Protein AF-A0A923L5S4-F1 (afdb_monomer_lite)

Structure (mmCIF, N/CA/C/O backbone):
data_AF-A0A923L5S4-F1
#
_entry.id   AF-A0A923L5S4-F1
#
loop_
_atom_site.group_PDB
_atom_site.id
_atom_site.type_symbol
_atom_site.label_atom_id
_atom_site.label_alt_id
_atom_site.label_comp_id
_atom_site.label_asym_id
_atom_site.label_entity_id
_atom_site.label_seq_id
_atom_site.pdbx_PDB_ins_code
_atom_site.Cartn_x
_atom_site.Cartn_y
_atom_site.Cartn_z
_atom_site.occupancy
_atom_site.B_iso_or_equiv
_atom_site.auth_seq_id
_atom_site.auth_comp_id
_atom_site.auth_asym_id
_atom_site.auth_atom_id
_atom_site.pdbx_PDB_model_num
ATOM 1 N N . MET A 1 1 ? 33.727 40.809 -51.095 1.00 38.78 1 MET A N 1
ATOM 2 C CA . MET A 1 1 ? 33.444 39.396 -51.447 1.00 38.78 1 MET A CA 1
ATOM 3 C C . MET A 1 1 ? 34.346 38.538 -50.576 1.00 38.78 1 MET A C 1
ATOM 5 O O . MET A 1 1 ? 35.527 38.808 -50.585 1.00 38.78 1 MET A O 1
ATOM 9 N N . LYS A 1 2 ? 33.934 37.566 -49.773 1.00 46.09 2 LYS A N 1
ATOM 10 C CA . LYS A 1 2 ? 32.649 36.953 -49.440 1.00 46.09 2 LYS A CA 1
ATOM 11 C C . LYS A 1 2 ? 32.844 36.369 -48.030 1.00 46.09 2 LYS A C 1
ATOM 13 O O . LYS A 1 2 ? 33.933 35.933 -47.684 1.00 46.09 2 LYS A O 1
ATOM 18 N N . LYS A 1 3 ? 31.761 36.402 -47.263 1.00 52.75 3 LYS A N 1
ATOM 19 C CA . LYS A 1 3 ? 31.511 35.692 -46.006 1.00 52.75 3 LYS A CA 1
ATOM 20 C C . LYS A 1 3 ? 32.076 34.264 -46.039 1.00 52.75 3 LYS A C 1
ATOM 22 O O . LYS A 1 3 ? 31.731 33.561 -46.980 1.00 52.75 3 LYS A O 1
ATOM 27 N N . LEU A 1 4 ? 32.861 33.864 -45.038 1.00 53.72 4 LEU A N 1
ATOM 28 C CA . LEU A 1 4 ? 33.090 32.487 -44.549 1.00 53.72 4 LEU A CA 1
ATOM 29 C C . LEU A 1 4 ? 34.289 32.605 -43.587 1.00 53.72 4 LEU A C 1
ATOM 31 O O . LEU A 1 4 ? 35.354 33.012 -44.016 1.00 53.72 4 LEU A O 1
ATOM 35 N N . ILE A 1 5 ? 34.216 32.382 -42.281 1.00 53.84 5 ILE A N 1
ATOM 36 C CA . ILE A 1 5 ? 33.776 31.173 -41.591 1.00 53.84 5 ILE A CA 1
ATOM 37 C C . ILE A 1 5 ? 33.378 31.622 -40.175 1.00 53.84 5 ILE A C 1
ATOM 39 O O . ILE A 1 5 ? 34.223 31.866 -39.322 1.00 53.84 5 ILE A O 1
ATOM 43 N N . PHE A 1 6 ? 32.078 31.786 -39.948 1.00 53.00 6 PHE A N 1
ATOM 44 C CA . PHE A 1 6 ? 31.479 31.854 -38.616 1.00 53.00 6 PHE A CA 1
ATOM 45 C C . PHE A 1 6 ? 30.628 30.596 -38.515 1.00 53.00 6 PHE A C 1
ATOM 47 O O . PHE A 1 6 ? 29.449 30.606 -38.853 1.00 53.00 6 PHE A O 1
ATOM 54 N N . LEU A 1 7 ? 31.272 29.466 -38.233 1.00 49.59 7 LEU A N 1
ATOM 55 C CA . LEU A 1 7 ? 30.577 28.197 -38.045 1.00 49.59 7 LEU A CA 1
ATOM 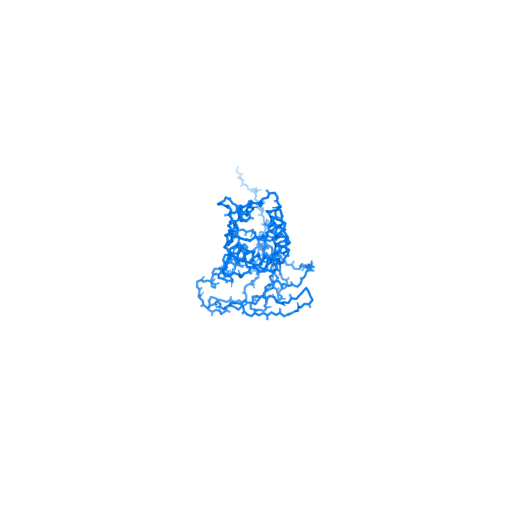56 C C . LEU A 1 7 ? 31.440 27.233 -37.222 1.00 49.59 7 LEU A C 1
ATOM 58 O O . LEU A 1 7 ? 31.659 26.087 -37.597 1.00 49.59 7 LEU A O 1
ATOM 62 N N . ILE A 1 8 ? 31.911 27.699 -36.061 1.00 51.22 8 ILE A N 1
ATOM 63 C CA . ILE A 1 8 ? 32.143 26.797 -34.928 1.00 51.22 8 ILE A CA 1
ATOM 64 C C . ILE A 1 8 ? 30.738 26.448 -34.421 1.00 51.22 8 ILE A C 1
ATOM 66 O O . ILE A 1 8 ? 30.237 27.002 -33.446 1.00 51.22 8 ILE A O 1
ATOM 70 N N . ILE A 1 9 ? 30.040 25.608 -35.193 1.00 53.00 9 ILE A N 1
ATOM 71 C CA . ILE A 1 9 ? 28.887 24.869 -34.701 1.00 53.00 9 ILE A CA 1
ATOM 72 C C . ILE A 1 9 ? 29.449 23.993 -33.599 1.00 53.00 9 ILE A C 1
ATOM 74 O O . ILE A 1 9 ? 30.206 23.059 -33.844 1.00 53.00 9 ILE A O 1
ATOM 78 N N . ILE A 1 10 ? 29.151 24.427 -32.382 1.00 52.94 10 ILE A N 1
ATOM 79 C CA . ILE A 1 10 ? 28.647 23.642 -31.264 1.00 52.94 10 ILE A CA 1
ATOM 80 C C . ILE A 1 10 ? 28.311 22.206 -31.712 1.00 52.94 10 ILE A C 1
ATOM 82 O O . ILE A 1 10 ? 27.162 21.832 -31.906 1.00 52.94 10 ILE A O 1
ATOM 86 N N . LEU A 1 11 ? 29.350 21.391 -31.868 1.00 44.09 11 LEU A N 1
ATOM 87 C CA . LEU A 1 11 ? 29.314 19.945 -31.711 1.00 44.09 11 LEU A CA 1
ATOM 88 C C . LEU A 1 11 ? 29.422 19.686 -30.206 1.00 44.09 11 LEU A C 1
ATOM 90 O O . LEU A 1 11 ? 30.321 19.006 -29.725 1.00 44.09 11 LEU A O 1
ATOM 94 N N . LEU A 1 12 ? 28.487 20.261 -29.443 1.00 46.34 12 LEU A N 1
ATOM 95 C CA . LEU A 1 12 ? 28.030 19.595 -28.237 1.00 46.34 12 LEU A CA 1
ATOM 96 C C . LEU A 1 12 ? 27.224 18.421 -28.769 1.00 46.34 12 LEU A C 1
ATOM 98 O O . LEU A 1 12 ? 26.026 18.520 -29.017 1.00 46.34 12 LEU A O 1
ATOM 102 N N . SER A 1 13 ? 27.945 17.345 -29.071 1.00 44.25 13 SER A N 1
ATOM 103 C CA . SER A 1 13 ? 27.391 16.017 -29.206 1.00 44.25 13 SER A CA 1
ATOM 104 C C . SER A 1 13 ? 26.530 15.797 -27.977 1.00 44.25 13 SER A C 1
ATOM 106 O O . SER A 1 13 ? 27.032 15.534 -26.886 1.00 44.25 13 SER A O 1
ATOM 108 N N . ILE A 1 14 ? 25.225 15.972 -28.176 1.00 45.66 14 ILE A N 1
ATOM 109 C CA . ILE A 1 14 ? 24.185 15.433 -27.326 1.00 45.66 14 ILE A CA 1
ATOM 110 C C . ILE A 1 14 ? 24.386 13.923 -27.444 1.00 45.66 14 ILE A C 1
ATOM 112 O O . ILE A 1 14 ? 23.764 13.255 -28.266 1.00 45.66 14 ILE A O 1
ATOM 116 N N . SER A 1 15 ? 25.332 13.378 -26.685 1.00 44.59 15 SER A N 1
ATOM 117 C CA . SER A 1 15 ? 25.301 11.984 -26.290 1.00 44.59 15 SER A CA 1
ATOM 118 C C . SER A 1 15 ? 24.078 11.871 -25.395 1.00 44.59 15 SER A C 1
ATOM 120 O O . SER A 1 15 ? 24.175 11.944 -24.173 1.00 44.59 15 SER A O 1
ATOM 122 N N . GLY A 1 16 ? 22.902 11.803 -26.024 1.00 42.53 16 GLY A N 1
ATOM 123 C CA . GLY A 1 16 ? 21.728 11.267 -25.374 1.00 42.53 16 GLY A CA 1
ATOM 124 C C . GLY A 1 16 ? 22.146 9.880 -24.938 1.00 42.53 16 GLY A C 1
ATOM 125 O O . GLY A 1 16 ? 22.431 9.039 -25.790 1.00 42.53 16 GLY A O 1
ATOM 126 N N . CYS A 1 17 ? 22.303 9.688 -23.628 1.00 44.31 17 CYS A N 1
ATOM 127 C CA . CYS A 1 17 ? 22.427 8.364 -23.053 1.00 44.31 17 CYS A CA 1
ATOM 128 C C . CYS A 1 17 ? 21.314 7.527 -23.680 1.00 44.31 17 CYS A C 1
ATOM 130 O O . CYS A 1 17 ? 20.139 7.774 -23.417 1.00 44.31 17 CYS A O 1
ATOM 132 N N . SER A 1 18 ? 21.669 6.593 -24.565 1.00 49.84 18 SER A N 1
ATOM 133 C CA . SER A 1 18 ? 20.742 5.560 -24.994 1.00 49.84 18 SER A CA 1
ATOM 134 C C . SER A 1 18 ? 20.415 4.797 -23.725 1.00 49.84 18 SER A C 1
ATOM 136 O O . SER A 1 18 ? 21.262 4.065 -23.207 1.00 49.84 18 SER A O 1
ATOM 138 N N . GLN A 1 19 ? 19.250 5.076 -23.156 1.00 56.38 19 GLN A N 1
ATOM 139 C CA . GLN A 1 19 ? 18.766 4.408 -21.969 1.00 56.38 19 GLN A CA 1
ATOM 140 C C . GLN A 1 19 ? 18.717 2.920 -22.317 1.00 56.38 19 GLN A C 1
ATOM 142 O O . GLN A 1 19 ? 17.927 2.492 -23.154 1.00 56.38 19 GLN A O 1
ATOM 147 N N . LYS A 1 20 ? 19.693 2.174 -21.788 1.00 58.22 20 LYS A N 1
ATOM 148 C CA . LYS A 1 20 ? 19.820 0.717 -21.915 1.00 58.22 20 LYS A CA 1
ATOM 149 C C . LYS A 1 20 ? 18.453 0.118 -21.598 1.00 58.22 20 LYS A C 1
ATOM 151 O O . LYS A 1 20 ? 17.848 0.621 -20.661 1.00 58.22 20 LYS A O 1
ATOM 156 N N . ASP A 1 21 ? 17.972 -0.883 -22.338 1.00 73.25 21 ASP A N 1
ATOM 157 C CA . ASP A 1 21 ? 16.639 -1.470 -22.114 1.00 73.25 21 ASP A CA 1
ATOM 158 C C . ASP A 1 21 ? 16.423 -1.796 -20.623 1.00 73.25 21 ASP A C 1
ATOM 160 O O . ASP A 1 21 ? 16.939 -2.778 -20.094 1.00 73.25 21 ASP A O 1
ATOM 164 N N . VAL A 1 22 ? 15.703 -0.907 -19.932 1.00 76.31 22 VAL A N 1
ATOM 165 C CA . VAL A 1 22 ? 15.481 -0.939 -18.475 1.00 76.31 22 VAL A CA 1
ATOM 166 C C . VAL A 1 22 ? 14.403 -1.966 -18.109 1.00 76.31 22 VAL A C 1
ATOM 168 O O . VAL A 1 22 ? 14.328 -2.467 -16.983 1.00 76.31 22 VAL A O 1
ATOM 171 N N . VAL A 1 23 ? 13.554 -2.281 -19.084 1.00 85.94 23 VAL A N 1
ATOM 172 C CA . VAL A 1 23 ? 12.392 -3.151 -18.946 1.00 85.94 23 VAL A CA 1
ATOM 173 C C . VAL A 1 23 ? 12.741 -4.537 -19.483 1.00 85.94 23 VAL A C 1
ATOM 175 O O . VAL A 1 23 ? 12.991 -4.683 -20.676 1.00 85.94 23 VAL A O 1
ATOM 178 N N . ASN A 1 24 ? 12.748 -5.551 -18.614 1.00 87.06 24 ASN A N 1
ATOM 179 C CA . ASN A 1 24 ? 13.042 -6.949 -18.970 1.00 87.06 24 ASN A CA 1
ATOM 180 C C . ASN A 1 24 ? 11.774 -7.803 -19.206 1.00 87.06 24 ASN A C 1
ATOM 182 O O . ASN A 1 24 ? 11.869 -9.018 -19.366 1.00 87.06 24 ASN A O 1
ATOM 186 N N . PHE A 1 25 ? 10.598 -7.174 -19.266 1.00 89.94 25 PHE A N 1
ATOM 187 C CA . PHE A 1 25 ? 9.321 -7.790 -19.629 1.00 89.94 25 PHE A CA 1
ATOM 188 C C . PHE A 1 25 ? 8.723 -7.130 -20.878 1.00 89.94 25 PHE A C 1
ATOM 190 O O . PHE A 1 25 ? 9.126 -6.045 -21.300 1.00 89.94 25 PHE A O 1
ATOM 197 N N . ASN A 1 26 ? 7.774 -7.808 -21.515 1.00 91.75 26 ASN A N 1
ATOM 198 C CA . ASN A 1 26 ? 7.071 -7.309 -22.694 1.00 91.75 26 ASN A CA 1
ATOM 199 C C . ASN A 1 26 ? 5.558 -7.315 -22.465 1.00 91.75 26 ASN A C 1
ATOM 201 O O . ASN A 1 26 ? 5.081 -7.823 -21.458 1.00 91.75 26 ASN A O 1
ATOM 205 N N . LYS A 1 27 ? 4.807 -6.771 -23.425 1.00 89.81 27 LYS A N 1
ATOM 206 C CA . LYS A 1 27 ? 3.352 -6.623 -23.338 1.00 89.81 27 LYS A CA 1
ATOM 207 C C . LYS A 1 27 ? 2.609 -7.931 -23.020 1.00 89.81 27 LYS A C 1
ATOM 209 O O . LYS A 1 27 ? 1.590 -7.882 -22.353 1.00 89.81 27 LYS A O 1
ATOM 214 N N . ASN A 1 28 ? 3.143 -9.072 -23.458 1.00 89.50 28 ASN A N 1
ATOM 215 C CA . ASN A 1 28 ? 2.531 -10.389 -23.268 1.00 89.50 28 ASN A CA 1
ATOM 216 C C . ASN A 1 28 ? 3.085 -11.115 -22.025 1.00 89.50 28 ASN A C 1
ATOM 218 O O . ASN A 1 28 ? 2.857 -12.311 -21.850 1.00 89.50 28 ASN A O 1
ATOM 222 N N . SER A 1 29 ? 3.921 -10.451 -21.223 1.00 94.31 29 SER A N 1
ATOM 223 C CA . SER A 1 29 ? 4.441 -11.011 -19.978 1.00 94.31 29 SER A CA 1
ATOM 224 C C . SER A 1 29 ? 3.381 -10.943 -18.889 1.00 94.31 29 SER A C 1
ATOM 226 O O . SER A 1 29 ? 2.734 -9.918 -18.719 1.00 94.31 29 SER A O 1
ATOM 228 N N . THR A 1 30 ? 3.274 -12.000 -18.092 1.00 96.38 30 THR A N 1
ATOM 229 C CA . THR A 1 30 ? 2.566 -11.931 -16.813 1.00 96.38 30 THR A CA 1
ATOM 230 C C . THR A 1 30 ? 3.410 -11.134 -15.822 1.00 96.38 30 THR A C 1
ATOM 232 O O . THR A 1 30 ? 4.600 -11.417 -15.655 1.00 96.38 30 THR A O 1
ATOM 235 N N . LEU A 1 31 ? 2.809 -10.147 -15.159 1.00 97.25 31 LEU A N 1
ATOM 236 C CA . LEU A 1 31 ? 3.442 -9.449 -14.041 1.00 97.25 31 LEU A CA 1
ATOM 237 C C . LEU A 1 31 ? 2.969 -10.076 -12.734 1.00 97.25 31 LEU A C 1
ATOM 239 O O . LEU A 1 31 ? 1.777 -10.072 -12.438 1.00 97.25 31 LEU A O 1
ATOM 243 N N . VAL A 1 32 ? 3.895 -10.627 -11.963 1.00 97.38 32 VAL A N 1
ATOM 244 C CA . VAL A 1 32 ? 3.645 -11.184 -10.635 1.00 97.38 32 VAL A CA 1
ATOM 245 C C . VAL A 1 32 ? 4.069 -10.151 -9.604 1.00 97.38 32 VAL A C 1
ATOM 247 O O . VAL A 1 32 ? 5.236 -9.752 -9.585 1.00 97.38 32 VAL A O 1
ATOM 250 N N . ILE A 1 33 ? 3.114 -9.733 -8.776 1.00 97.12 33 ILE A N 1
ATOM 251 C CA . ILE A 1 33 ? 3.327 -8.790 -7.681 1.00 97.12 33 ILE A CA 1
ATOM 252 C C . ILE A 1 33 ? 3.318 -9.564 -6.373 1.00 97.12 33 ILE A C 1
ATOM 254 O O . ILE A 1 33 ? 2.342 -10.251 -6.055 1.00 97.12 33 ILE A O 1
ATOM 258 N N . GLU A 1 34 ? 4.405 -9.445 -5.626 1.00 96.56 34 GLU A N 1
ATOM 259 C CA . GLU A 1 34 ? 4.538 -10.022 -4.296 1.00 96.56 34 GLU A CA 1
ATOM 260 C C . GLU A 1 34 ? 4.634 -8.900 -3.264 1.00 96.56 34 GLU A C 1
ATOM 262 O O . GLU A 1 34 ? 5.403 -7.963 -3.457 1.00 96.56 34 GLU A O 1
ATOM 267 N N . GLU A 1 35 ? 3.874 -9.004 -2.181 1.00 93.75 35 GLU A N 1
ATOM 268 C CA . GLU A 1 35 ? 3.907 -8.085 -1.041 1.00 93.75 35 GLU A CA 1
ATOM 269 C C . GLU A 1 35 ? 4.678 -8.735 0.105 1.00 93.75 35 GLU A C 1
ATOM 271 O O . GLU A 1 35 ? 4.549 -9.942 0.350 1.00 93.75 35 GLU A O 1
ATOM 276 N N . ARG A 1 36 ? 5.491 -7.943 0.801 1.00 92.75 36 ARG A N 1
ATOM 277 C CA . ARG A 1 36 ? 6.200 -8.380 2.000 1.00 92.75 36 ARG A CA 1
ATOM 278 C C . ARG A 1 36 ? 5.213 -8.657 3.136 1.00 92.75 36 ARG A C 1
ATOM 280 O O . ARG A 1 36 ? 4.331 -7.856 3.421 1.00 92.75 36 ARG A O 1
ATOM 287 N N . VAL A 1 37 ? 5.397 -9.772 3.841 1.00 87.62 37 VAL A N 1
ATOM 288 C CA . VAL A 1 37 ? 4.577 -10.145 5.003 1.00 87.62 37 VAL A CA 1
ATOM 289 C C . VAL A 1 37 ? 5.438 -10.484 6.213 1.00 87.62 37 VAL A C 1
ATOM 291 O O . VAL A 1 37 ? 6.565 -10.962 6.089 1.00 87.62 37 VAL A O 1
ATOM 294 N N . GLY A 1 38 ? 4.881 -10.278 7.405 1.00 82.12 38 GLY A N 1
ATOM 295 C CA . GLY A 1 38 ? 5.564 -10.520 8.677 1.00 82.12 38 GLY A CA 1
ATOM 296 C C . GLY A 1 38 ? 6.104 -9.239 9.310 1.00 82.12 38 GLY A C 1
ATOM 297 O O . GLY A 1 38 ? 5.657 -8.140 8.991 1.00 82.12 38 GLY A O 1
ATOM 298 N N . ASP A 1 39 ? 7.011 -9.391 10.272 1.00 77.94 39 ASP A N 1
ATOM 299 C CA . ASP A 1 39 ? 7.630 -8.260 10.967 1.00 77.94 39 ASP A CA 1
ATOM 300 C C . ASP A 1 39 ? 8.836 -7.684 10.200 1.00 77.94 39 ASP A C 1
ATOM 302 O O . ASP A 1 39 ? 9.220 -8.171 9.136 1.00 77.94 39 ASP A O 1
ATOM 306 N N . GLU A 1 40 ? 9.461 -6.642 10.756 1.00 70.06 40 GLU A N 1
ATOM 307 C CA . GLU A 1 40 ? 10.623 -5.962 10.163 1.00 70.06 40 GLU A CA 1
ATOM 308 C C . GLU A 1 40 ? 11.823 -6.900 9.904 1.00 70.06 40 GLU A C 1
ATOM 310 O O . GLU A 1 40 ? 12.689 -6.556 9.098 1.00 70.06 40 GLU A O 1
ATOM 315 N N . SER A 1 41 ? 11.870 -8.083 10.529 1.00 74.38 41 SER A N 1
ATOM 316 C CA . SER A 1 41 ? 12.912 -9.099 10.326 1.00 74.38 41 SER A CA 1
ATOM 317 C C . SER A 1 41 ? 12.532 -10.193 9.322 1.00 74.38 41 SER A C 1
ATOM 319 O O . SER A 1 41 ? 13.380 -11.000 8.937 1.00 74.38 41 SER A O 1
ATOM 321 N N . SER A 1 42 ? 11.274 -10.213 8.878 1.00 80.38 42 SER A N 1
ATOM 322 C CA . SER A 1 42 ? 10.770 -11.168 7.901 1.00 80.38 42 SER A CA 1
ATOM 323 C C . SER A 1 42 ? 11.231 -10.830 6.485 1.00 80.38 42 SER A C 1
ATOM 325 O O . SER A 1 42 ? 11.124 -9.687 6.032 1.00 80.38 42 SER A O 1
ATOM 327 N N . ASN A 1 43 ? 11.673 -11.865 5.770 1.00 84.81 43 ASN A N 1
ATOM 328 C CA . ASN A 1 43 ? 11.969 -11.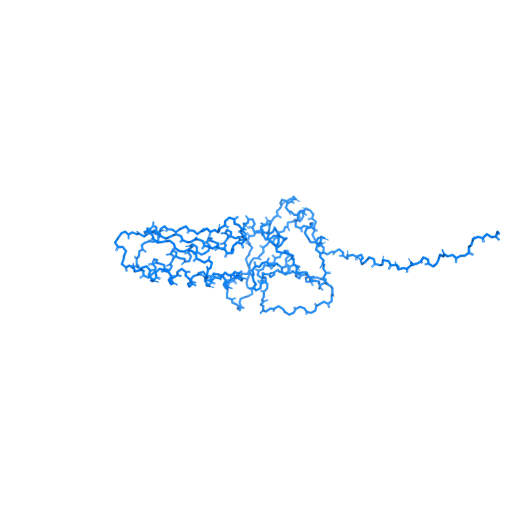833 4.337 1.00 84.81 43 ASN A CA 1
ATOM 329 C C . ASN A 1 43 ? 10.909 -12.587 3.521 1.00 84.81 43 ASN A C 1
ATOM 331 O O . ASN A 1 43 ? 11.171 -12.971 2.377 1.00 84.81 43 ASN A O 1
ATOM 335 N N . ASP A 1 44 ? 9.736 -12.811 4.111 1.00 92.94 44 ASP A N 1
ATOM 336 C CA . ASP A 1 44 ? 8.640 -13.537 3.487 1.00 92.94 44 ASP A CA 1
ATOM 337 C C . ASP A 1 44 ? 7.807 -12.612 2.601 1.00 92.94 44 ASP A C 1
ATOM 339 O O . ASP A 1 44 ? 7.567 -11.447 2.921 1.00 92.94 44 ASP A O 1
ATOM 343 N N . TYR A 1 45 ? 7.373 -13.149 1.462 1.00 94.12 45 TYR A N 1
ATOM 344 C CA . TYR A 1 45 ? 6.543 -12.448 0.491 1.00 94.12 45 TYR A CA 1
ATOM 345 C C . TYR A 1 45 ? 5.416 -13.368 0.039 1.00 94.12 45 TYR A C 1
ATOM 347 O O . TYR A 1 45 ? 5.601 -14.583 -0.083 1.00 94.12 45 TYR A O 1
ATOM 355 N N . VAL A 1 46 ? 4.255 -12.784 -0.236 1.00 94.69 46 VAL A N 1
ATOM 356 C CA . VAL A 1 46 ? 3.097 -13.493 -0.786 1.00 94.69 46 VAL A CA 1
ATOM 357 C C . VAL A 1 46 ? 2.674 -12.849 -2.091 1.00 94.69 46 VAL A C 1
ATOM 359 O O . VAL A 1 46 ? 2.726 -11.634 -2.243 1.00 94.69 46 VAL A O 1
ATOM 362 N N . VAL A 1 47 ? 2.237 -13.663 -3.049 1.00 95.12 47 VAL A N 1
ATOM 363 C CA 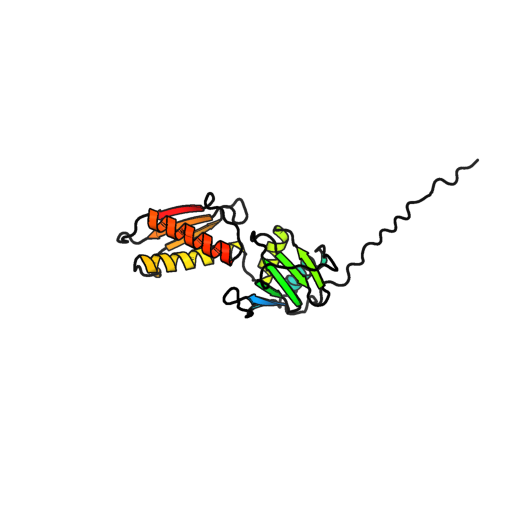. VAL A 1 47 ? 1.694 -13.154 -4.311 1.00 95.12 47 VAL A CA 1
ATOM 364 C C . VAL A 1 47 ? 0.339 -12.506 -4.037 1.00 95.12 47 VAL A C 1
ATOM 366 O O . VAL A 1 47 ? -0.600 -13.207 -3.659 1.00 95.12 47 VAL A O 1
ATOM 369 N N . ILE A 1 48 ? 0.233 -11.199 -4.273 1.00 92.88 48 ILE A N 1
ATOM 370 C CA . ILE A 1 48 ? -1.014 -10.438 -4.103 1.00 92.88 48 ILE A CA 1
ATOM 371 C C . ILE A 1 48 ? -1.731 -10.180 -5.423 1.00 92.88 48 ILE A C 1
ATOM 373 O O . ILE A 1 48 ? -2.951 -10.041 -5.443 1.00 92.88 48 ILE A O 1
ATOM 377 N N . ASN A 1 49 ? -0.995 -10.155 -6.538 1.00 93.88 49 ASN A N 1
ATOM 378 C CA . ASN A 1 49 ? -1.589 -9.934 -7.847 1.00 93.88 49 ASN A CA 1
ATOM 379 C C . ASN A 1 49 ? -0.815 -10.642 -8.966 1.00 93.88 49 ASN A C 1
ATOM 381 O O . ASN A 1 49 ? 0.402 -10.840 -8.897 1.00 93.88 49 ASN A O 1
ATOM 385 N N . LYS A 1 50 ? -1.546 -11.009 -10.020 1.00 95.69 50 LYS A N 1
ATOM 386 C CA . LYS A 1 50 ? -1.011 -11.494 -11.293 1.00 95.69 50 LYS A CA 1
ATOM 387 C C . LYS A 1 50 ? -1.703 -10.751 -12.425 1.00 95.69 50 LYS A C 1
ATOM 389 O O . LYS A 1 50 ? -2.887 -10.954 -12.677 1.00 95.69 50 LYS A O 1
ATOM 394 N N . ILE A 1 51 ? -0.952 -9.902 -13.109 1.00 95.12 51 ILE A N 1
ATOM 395 C CA . ILE A 1 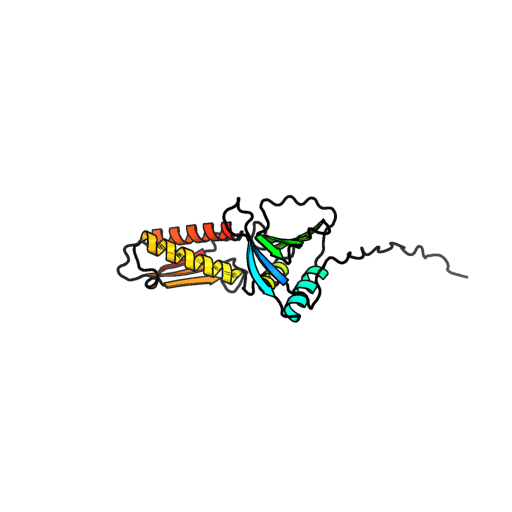51 ? -1.464 -9.063 -14.187 1.00 95.12 51 ILE A CA 1
ATOM 396 C C . ILE A 1 51 ? -1.168 -9.759 -15.510 1.00 95.12 51 ILE A C 1
ATOM 398 O O . ILE A 1 51 ? -0.013 -9.882 -15.916 1.00 95.12 51 ILE A O 1
ATOM 402 N N . GLU A 1 52 ? -2.231 -10.206 -16.171 1.00 94.88 52 GLU A N 1
ATOM 403 C CA . GLU A 1 52 ? -2.195 -10.820 -17.505 1.00 94.88 52 GLU A CA 1
ATOM 404 C C . GLU A 1 52 ? -2.851 -9.924 -18.571 1.00 94.88 52 GLU A C 1
ATOM 406 O O . GLU A 1 52 ? -2.798 -10.232 -19.758 1.00 94.88 52 GLU A O 1
ATOM 411 N N . ASP A 1 53 ? -3.468 -8.804 -18.168 1.00 94.06 53 ASP A N 1
ATOM 412 C CA . ASP A 1 53 ? -4.059 -7.848 -19.104 1.00 94.06 53 ASP A CA 1
ATOM 413 C C . ASP A 1 53 ? -2.965 -7.037 -19.810 1.00 94.06 53 ASP A C 1
ATOM 415 O O . ASP A 1 53 ? -2.368 -6.116 -19.250 1.00 94.06 53 ASP A O 1
ATOM 419 N N . ASP A 1 54 ? -2.762 -7.355 -21.083 1.00 94.94 54 ASP A N 1
ATOM 420 C CA . ASP A 1 54 ? -1.899 -6.678 -22.048 1.00 94.94 54 ASP A CA 1
ATOM 421 C C . ASP A 1 54 ? -1.879 -5.136 -21.970 1.00 94.94 54 ASP A C 1
ATOM 423 O O . ASP A 1 54 ? -0.849 -4.511 -22.237 1.00 94.94 54 ASP A O 1
ATOM 427 N N . LYS A 1 55 ? -3.014 -4.479 -21.687 1.00 93.44 55 LYS A N 1
ATOM 428 C CA . LYS A 1 55 ? -3.082 -3.011 -21.598 1.00 93.44 55 LYS A CA 1
ATOM 429 C C . LYS A 1 55 ? -2.496 -2.521 -20.282 1.00 93.44 55 LYS A C 1
ATOM 431 O O . LYS A 1 55 ? -1.798 -1.510 -20.290 1.00 93.44 55 LYS A O 1
ATOM 436 N N . ILE A 1 56 ? -2.764 -3.218 -19.179 1.00 94.19 56 ILE A N 1
ATOM 437 C CA . ILE A 1 56 ? -2.181 -2.902 -17.868 1.00 94.19 56 ILE A CA 1
ATOM 438 C C . ILE A 1 56 ? -0.670 -3.135 -17.918 1.00 94.19 56 ILE A C 1
ATOM 440 O O . ILE A 1 56 ? 0.092 -2.245 -17.543 1.00 94.19 56 ILE A O 1
ATOM 444 N N . VAL A 1 57 ? -0.227 -4.265 -18.482 1.00 96.00 57 VAL A N 1
ATOM 445 C CA . VAL A 1 57 ? 1.202 -4.557 -18.674 1.00 96.00 57 VAL A CA 1
ATOM 446 C C . VAL A 1 57 ? 1.874 -3.445 -19.478 1.00 96.00 57 VAL A C 1
ATOM 448 O O . VAL A 1 57 ? 2.919 -2.939 -19.072 1.00 96.00 57 VAL A O 1
ATOM 451 N N . GLN A 1 58 ? 1.254 -3.004 -20.578 1.00 95.31 58 GLN A N 1
ATOM 452 C CA . GLN A 1 58 ? 1.788 -1.907 -21.384 1.00 95.31 58 GLN A CA 1
ATOM 453 C C . GLN A 1 58 ? 1.908 -0.596 -20.593 1.00 95.31 58 GLN A C 1
ATOM 455 O O . GLN A 1 58 ? 2.940 0.062 -20.693 1.00 95.31 58 GLN A O 1
ATOM 460 N N . LYS A 1 59 ? 0.914 -0.230 -19.774 1.00 96.44 59 LYS A N 1
ATOM 461 C CA . LYS A 1 59 ? 0.995 0.975 -18.931 1.00 96.44 59 LYS A CA 1
ATOM 462 C C . LYS A 1 59 ? 2.158 0.911 -17.941 1.00 96.44 59 LYS A C 1
ATOM 464 O O . LYS A 1 59 ? 2.925 1.864 -17.840 1.00 96.44 59 LYS A O 1
ATOM 469 N N . VAL A 1 60 ? 2.338 -0.229 -17.269 1.00 96.44 60 VAL A N 1
ATOM 470 C CA . VAL A 1 60 ? 3.481 -0.440 -16.364 1.00 96.44 60 VAL A CA 1
ATOM 471 C C . VAL A 1 60 ? 4.802 -0.302 -17.131 1.00 96.44 60 VAL A C 1
ATOM 473 O O . VAL A 1 60 ? 5.719 0.380 -16.672 1.00 96.44 60 VAL A O 1
ATOM 476 N N . MET A 1 61 ? 4.899 -0.874 -18.339 1.00 94.94 61 MET A N 1
ATOM 477 C CA . MET A 1 61 ? 6.077 -0.698 -19.198 1.00 94.94 61 MET A CA 1
ATOM 478 C C . MET A 1 61 ? 6.332 0.773 -19.547 1.00 94.94 61 MET A C 1
ATOM 480 O O . MET A 1 61 ? 7.486 1.199 -19.566 1.00 94.94 61 MET A O 1
ATOM 484 N N . ASP A 1 62 ? 5.285 1.538 -19.848 1.00 95.62 62 ASP A N 1
ATOM 485 C CA . ASP A 1 62 ? 5.398 2.945 -20.237 1.00 95.62 62 ASP A CA 1
ATOM 486 C C . ASP A 1 62 ? 5.896 3.810 -19.068 1.00 95.62 62 ASP A C 1
ATOM 488 O O . ASP A 1 62 ? 6.774 4.658 -19.262 1.00 95.62 62 ASP A O 1
ATOM 492 N N . ILE A 1 63 ? 5.444 3.532 -17.839 1.00 96.19 63 ILE A N 1
ATOM 493 C CA . ILE A 1 63 ? 5.985 4.144 -16.614 1.00 96.19 63 ILE A CA 1
ATOM 494 C C . ILE A 1 63 ? 7.485 3.845 -16.491 1.00 96.19 63 ILE A C 1
ATOM 496 O O . ILE A 1 63 ? 8.297 4.757 -16.339 1.00 96.19 63 ILE A O 1
ATOM 500 N N . PHE A 1 64 ? 7.891 2.583 -16.645 1.00 95.00 64 PHE A N 1
ATOM 501 C CA . PHE A 1 64 ? 9.298 2.200 -16.490 1.00 95.00 64 PHE A CA 1
ATOM 502 C C . PHE A 1 64 ? 10.186 2.768 -17.604 1.00 95.00 64 PHE A C 1
ATOM 504 O O . PHE A 1 64 ? 11.343 3.098 -17.356 1.00 95.00 64 PHE A O 1
ATOM 511 N N . LYS A 1 65 ? 9.676 2.910 -18.830 1.00 93.44 65 LYS A N 1
ATOM 512 C CA . LYS A 1 65 ? 10.427 3.501 -19.950 1.00 93.44 65 LYS A CA 1
ATOM 513 C C . LYS A 1 65 ? 10.553 5.017 -19.855 1.00 93.44 65 LYS A C 1
ATOM 515 O O . LYS A 1 65 ? 11.552 5.563 -20.310 1.00 93.44 65 LYS A O 1
ATOM 520 N N . SER A 1 66 ? 9.543 5.691 -19.311 1.00 93.75 66 SER A N 1
ATOM 521 C CA . SER A 1 66 ? 9.534 7.153 -19.161 1.00 93.75 66 SER A CA 1
ATOM 522 C C . SER A 1 66 ? 10.292 7.634 -17.919 1.00 93.75 66 SER A C 1
ATOM 524 O O . SER A 1 66 ? 10.746 8.780 -17.873 1.00 93.75 66 SER A O 1
ATOM 526 N N . ALA A 1 67 ? 10.467 6.753 -16.936 1.00 94.19 67 ALA A N 1
ATOM 527 C CA . ALA A 1 67 ? 11.246 6.987 -15.733 1.00 94.19 67 ALA A CA 1
ATOM 528 C C . ALA A 1 67 ? 12.705 7.388 -16.032 1.00 94.19 67 ALA A C 1
ATOM 530 O O . ALA A 1 67 ? 13.363 6.875 -16.942 1.00 94.19 67 ALA A O 1
ATOM 531 N N . ARG A 1 68 ? 13.235 8.310 -15.221 1.00 92.50 68 ARG A N 1
ATOM 532 C CA . ARG A 1 68 ? 14.632 8.762 -15.289 1.00 92.50 68 ARG A CA 1
ATOM 533 C C . ARG A 1 68 ? 15.490 7.903 -14.372 1.00 92.50 68 ARG A C 1
ATOM 535 O O . ARG A 1 68 ? 15.692 8.243 -13.214 1.00 92.50 68 ARG A O 1
ATOM 542 N N . TRP A 1 69 ? 15.954 6.780 -14.901 1.00 92.50 69 TRP A N 1
ATOM 543 C CA . TRP A 1 69 ? 16.758 5.835 -14.137 1.00 92.50 69 TRP A CA 1
ATOM 544 C C . TRP A 1 69 ? 18.181 6.337 -13.930 1.00 92.50 69 TRP A C 1
ATOM 546 O O . TRP A 1 69 ? 18.836 6.825 -14.855 1.00 92.50 69 TRP A O 1
ATOM 556 N N . GLU A 1 70 ? 18.669 6.145 -12.718 1.00 91.00 70 GLU A N 1
ATOM 557 C CA . GLU A 1 70 ? 20.024 6.443 -12.306 1.00 91.00 70 GLU A CA 1
ATOM 558 C C . GLU A 1 70 ? 20.850 5.147 -12.288 1.00 91.00 70 GLU A C 1
ATOM 560 O O . GLU A 1 70 ? 20.378 4.083 -11.882 1.00 91.00 70 GLU A O 1
ATOM 565 N N . THR A 1 71 ? 22.089 5.215 -12.778 1.00 84.25 71 THR A N 1
ATOM 566 C CA . THR A 1 71 ? 22.996 4.060 -12.908 1.00 84.25 71 THR A CA 1
ATOM 567 C C . THR A 1 71 ? 24.167 4.170 -11.940 1.00 84.25 71 THR A C 1
ATOM 569 O O . THR A 1 71 ? 24.644 5.281 -11.713 1.00 84.25 71 THR A O 1
ATOM 572 N N . ASN A 1 72 ? 24.729 3.036 -11.507 1.00 70.25 72 ASN A N 1
ATOM 573 C CA . ASN A 1 72 ? 25.912 2.971 -10.629 1.00 70.25 72 ASN A CA 1
ATOM 574 C C . ASN A 1 72 ? 25.696 3.623 -9.255 1.00 70.25 72 ASN A C 1
ATOM 576 O O . ASN A 1 72 ? 26.611 4.251 -8.721 1.00 70.25 72 ASN A O 1
ATOM 580 N N . ILE A 1 73 ? 24.492 3.495 -8.699 1.00 71.69 73 ILE A N 1
ATOM 581 C CA . ILE A 1 73 ? 24.190 4.015 -7.368 1.00 71.69 73 ILE A CA 1
ATOM 582 C C . ILE A 1 73 ? 24.193 2.870 -6.369 1.00 71.69 73 ILE A C 1
ATOM 584 O O . ILE A 1 73 ? 23.529 1.857 -6.574 1.00 71.69 73 ILE A O 1
ATOM 588 N N . ASP A 1 74 ? 24.949 3.062 -5.293 1.00 72.00 74 ASP A N 1
ATOM 589 C CA . ASP A 1 74 ? 24.838 2.261 -4.082 1.00 72.00 74 ASP A CA 1
ATOM 590 C C . ASP A 1 74 ? 23.731 2.881 -3.220 1.00 72.00 74 ASP A C 1
ATOM 592 O O . ASP A 1 74 ? 23.935 3.901 -2.555 1.00 72.00 74 ASP A O 1
ATOM 596 N N . VAL A 1 75 ? 22.514 2.348 -3.349 1.00 73.81 75 VAL A N 1
ATOM 597 C CA . VAL A 1 75 ? 21.350 2.828 -2.600 1.00 73.81 75 VAL A CA 1
ATOM 598 C C . VAL A 1 75 ? 21.200 1.955 -1.362 1.00 73.81 75 VAL A C 1
ATOM 600 O O . VAL A 1 75 ? 20.752 0.813 -1.442 1.00 73.81 75 VAL A O 1
ATOM 603 N N . SER A 1 76 ? 21.562 2.505 -0.207 1.00 77.44 76 SER A N 1
ATOM 604 C CA . SER A 1 76 ? 21.244 1.901 1.085 1.00 77.44 76 SER A CA 1
ATOM 605 C C . SER A 1 76 ? 19.842 2.343 1.501 1.00 77.44 76 SER A C 1
ATOM 607 O O . SER A 1 76 ? 19.662 3.490 1.908 1.00 77.44 76 SER A O 1
ATOM 609 N N . LEU A 1 77 ? 18.860 1.447 1.399 1.00 79.44 77 LEU A N 1
ATOM 610 C CA . LEU A 1 77 ? 17.491 1.681 1.874 1.00 79.44 77 LEU A CA 1
ATOM 611 C C . LEU A 1 77 ? 17.323 1.138 3.299 1.00 79.44 77 LEU A C 1
ATOM 613 O O . LEU A 1 77 ? 17.984 0.176 3.682 1.00 79.44 77 LEU A O 1
ATOM 617 N N . GLU A 1 78 ? 16.485 1.798 4.102 1.00 78.19 78 GLU A N 1
ATOM 618 C CA . GLU A 1 78 ? 16.385 1.558 5.554 1.00 78.19 78 GLU A CA 1
ATOM 619 C C . GLU A 1 78 ? 15.809 0.178 5.916 1.00 78.19 78 GLU A C 1
ATOM 621 O O . GLU A 1 78 ? 16.064 -0.325 7.009 1.00 78.19 78 GLU A O 1
ATOM 626 N N . HIS A 1 79 ? 15.054 -0.440 5.005 1.00 85.06 79 HIS A N 1
ATOM 627 C CA . HIS A 1 79 ? 14.428 -1.748 5.186 1.00 85.06 79 HIS A CA 1
ATOM 628 C C . HIS A 1 79 ? 14.397 -2.554 3.879 1.00 85.06 79 HIS A C 1
ATOM 630 O O . HIS A 1 79 ? 14.751 -2.057 2.811 1.00 85.06 79 HIS A O 1
ATOM 636 N N . GLU A 1 80 ? 13.974 -3.815 3.964 1.00 90.19 80 GLU A N 1
ATOM 637 C CA . GLU A 1 80 ? 13.689 -4.680 2.808 1.00 90.19 80 GLU A CA 1
ATOM 638 C C . GLU A 1 80 ? 12.505 -4.143 1.981 1.00 90.19 80 GLU A C 1
ATOM 640 O O . GLU A 1 80 ? 11.647 -3.466 2.551 1.00 90.19 80 GLU A O 1
ATOM 645 N N . PRO A 1 81 ? 12.425 -4.437 0.669 1.00 93.06 81 PRO A N 1
ATOM 646 C CA . PRO A 1 81 ? 11.395 -3.874 -0.202 1.00 93.06 81 PRO A CA 1
ATOM 647 C C . PRO A 1 81 ? 9.986 -4.277 0.228 1.00 93.06 81 PRO A C 1
ATOM 649 O O . PRO A 1 81 ? 9.748 -5.406 0.651 1.00 93.06 81 PRO A O 1
ATOM 652 N N . ASP A 1 82 ? 9.039 -3.360 0.068 1.00 92.38 82 ASP A N 1
ATOM 653 C CA . ASP A 1 82 ? 7.632 -3.600 0.394 1.00 92.38 82 ASP A CA 1
ATOM 654 C C . ASP A 1 82 ? 6.973 -4.501 -0.656 1.00 92.38 82 ASP A C 1
ATOM 656 O O . ASP A 1 82 ? 6.164 -5.368 -0.326 1.00 92.38 82 ASP A O 1
ATOM 660 N N . TYR A 1 83 ? 7.382 -4.351 -1.922 1.00 95.06 83 TYR A N 1
ATOM 661 C CA . TYR A 1 83 ? 6.876 -5.147 -3.034 1.00 95.06 83 TYR A CA 1
ATOM 662 C C . TYR A 1 83 ? 7.989 -5.668 -3.941 1.00 95.06 83 TYR A C 1
ATOM 664 O O . TYR A 1 83 ? 9.065 -5.077 -4.089 1.00 95.06 83 TYR A O 1
ATOM 672 N N . LYS A 1 84 ? 7.689 -6.772 -4.625 1.00 96.69 84 LYS A N 1
ATOM 673 C CA . LYS A 1 84 ? 8.476 -7.300 -5.740 1.00 96.69 84 LYS A CA 1
ATOM 674 C C . LYS A 1 84 ? 7.613 -7.399 -6.982 1.00 96.69 84 LYS A C 1
ATOM 676 O O . LYS A 1 84 ? 6.493 -7.897 -6.929 1.00 96.69 84 LYS A O 1
ATOM 681 N N . LEU A 1 85 ? 8.181 -6.997 -8.113 1.00 97.06 85 LEU A N 1
ATOM 682 C CA . LEU A 1 85 ? 7.607 -7.213 -9.436 1.00 97.06 85 LEU A CA 1
ATOM 683 C C . LEU A 1 85 ? 8.520 -8.157 -10.225 1.00 97.06 85 LEU A C 1
ATOM 685 O O . LEU A 1 85 ? 9.684 -7.838 -10.484 1.00 97.06 85 LEU A O 1
ATOM 689 N N . ASN A 1 86 ? 7.984 -9.319 -10.614 1.00 93.88 86 ASN A N 1
ATOM 690 C CA . ASN A 1 86 ? 8.688 -10.347 -11.393 1.00 93.88 86 ASN A CA 1
ATOM 691 C C . ASN A 1 86 ? 10.085 -10.690 -10.839 1.00 93.88 86 ASN A C 1
ATOM 693 O O . ASN A 1 86 ? 11.005 -10.930 -11.617 1.00 93.88 86 ASN A O 1
ATOM 697 N N . TYR A 1 87 ? 10.251 -10.677 -9.507 1.00 87.00 87 TYR A N 1
ATOM 698 C CA . TYR A 1 87 ? 11.506 -10.890 -8.760 1.00 87.00 87 TYR A CA 1
ATOM 699 C C . TYR A 1 87 ? 12.629 -9.852 -8.990 1.00 87.00 87 TYR A C 1
ATOM 701 O O . TYR A 1 87 ? 13.417 -9.581 -8.081 1.00 87.00 87 TYR A O 1
ATOM 709 N N . ASN A 1 88 ? 12.699 -9.257 -10.180 1.00 91.81 88 ASN A N 1
ATOM 710 C CA . ASN A 1 88 ? 13.816 -8.428 -10.629 1.00 91.81 88 ASN A CA 1
ATOM 711 C C . ASN A 1 88 ? 13.690 -6.969 -10.187 1.00 91.81 88 ASN A C 1
ATOM 713 O O . ASN A 1 88 ? 14.705 -6.285 -10.043 1.00 91.81 88 ASN A O 1
ATOM 717 N N . TYR A 1 89 ? 12.466 -6.499 -9.956 1.00 95.19 89 TYR A N 1
ATOM 718 C CA . TYR A 1 89 ? 12.206 -5.145 -9.488 1.00 95.19 89 TYR A CA 1
ATOM 719 C C . TYR A 1 89 ? 11.817 -5.174 -8.021 1.00 95.19 89 TYR A C 1
ATOM 721 O O . TYR A 1 89 ? 10.823 -5.792 -7.640 1.00 95.19 89 TYR A O 1
ATOM 729 N N . LEU A 1 90 ? 12.626 -4.504 -7.214 1.00 95.25 90 LEU A N 1
ATOM 730 C CA . LEU A 1 90 ? 12.410 -4.306 -5.791 1.00 95.25 90 LEU A CA 1
ATOM 731 C C . LEU A 1 90 ? 11.823 -2.913 -5.606 1.00 95.25 90 LEU A C 1
ATOM 733 O O . LEU A 1 90 ? 12.358 -1.959 -6.172 1.00 95.25 90 LEU A O 1
ATOM 737 N N . ILE A 1 91 ? 10.716 -2.814 -4.881 1.00 95.44 91 ILE A N 1
ATOM 738 C CA . ILE A 1 91 ? 9.920 -1.594 -4.795 1.00 95.44 91 ILE A CA 1
ATOM 739 C C . ILE A 1 91 ? 9.721 -1.244 -3.325 1.00 95.44 91 ILE A C 1
ATOM 741 O O . ILE A 1 91 ? 9.241 -2.067 -2.547 1.00 95.44 91 ILE A O 1
ATOM 745 N N . TRP A 1 92 ? 10.067 -0.012 -2.974 1.00 93.56 92 TRP A N 1
ATOM 746 C CA . TRP A 1 92 ? 9.856 0.576 -1.660 1.00 93.56 92 TRP A CA 1
ATOM 747 C C . TRP A 1 92 ? 8.844 1.703 -1.755 1.00 93.56 92 TRP A C 1
ATOM 749 O O . TRP A 1 92 ? 8.907 2.538 -2.660 1.00 93.56 92 TRP A O 1
ATOM 759 N N . ILE A 1 93 ? 7.963 1.772 -0.773 1.00 89.25 93 ILE A N 1
ATOM 760 C CA . ILE A 1 93 ? 7.216 2.971 -0.449 1.00 89.25 93 ILE A CA 1
ATOM 761 C C . ILE A 1 93 ? 8.146 3.840 0.397 1.00 89.25 93 ILE A C 1
ATOM 763 O O . ILE A 1 93 ? 8.664 3.417 1.426 1.00 89.25 93 ILE A O 1
ATOM 767 N N . THR A 1 94 ? 8.395 5.070 -0.044 1.00 82.12 94 THR A N 1
ATOM 768 C CA . THR A 1 94 ? 9.252 6.007 0.703 1.00 82.12 94 THR A CA 1
ATOM 769 C C . THR A 1 94 ? 8.719 6.323 2.103 1.00 82.12 94 THR A C 1
ATOM 771 O O . THR A 1 94 ? 7.506 6.307 2.274 1.00 82.12 94 THR A O 1
ATOM 774 N N . PRO A 1 95 ? 9.572 6.763 3.059 1.00 68.56 95 PRO A N 1
ATOM 775 C CA . PRO A 1 95 ? 9.187 7.138 4.431 1.00 68.56 95 PRO A CA 1
ATOM 776 C C . PRO A 1 95 ? 8.005 8.102 4.609 1.00 68.56 95 PRO A C 1
ATOM 778 O O . PRO A 1 95 ? 7.493 8.281 5.710 1.00 68.56 95 PRO A O 1
ATOM 781 N N . LYS A 1 96 ? 7.621 8.806 3.539 1.00 65.88 96 LYS A N 1
ATOM 782 C CA . LYS A 1 96 ? 6.484 9.734 3.532 1.00 65.88 96 LYS A CA 1
ATOM 783 C C . LYS A 1 96 ? 5.226 9.161 2.872 1.00 65.88 96 LYS A C 1
ATOM 785 O O . LYS A 1 96 ? 4.202 9.836 2.878 1.00 65.88 96 LYS A O 1
ATOM 790 N N . GLY A 1 97 ? 5.312 7.979 2.270 1.00 66.31 97 GLY A N 1
ATOM 791 C CA . GLY A 1 97 ? 4.189 7.246 1.683 1.00 66.31 97 GLY A CA 1
ATOM 792 C C . GLY A 1 97 ? 3.792 7.720 0.299 1.00 66.31 97 GLY A C 1
ATOM 793 O O . GLY A 1 97 ? 2.765 7.312 -0.218 1.00 66.31 97 GLY A O 1
ATOM 794 N N . LYS A 1 98 ? 4.573 8.634 -0.282 1.00 74.81 98 LYS A N 1
ATOM 795 C CA . LYS A 1 98 ? 4.167 9.408 -1.462 1.00 74.81 98 LYS A CA 1
ATOM 796 C C . LYS A 1 98 ? 4.845 8.950 -2.740 1.00 74.81 98 LYS A C 1
ATOM 798 O O . LYS A 1 98 ? 4.289 9.070 -3.822 1.00 74.81 98 LYS A O 1
ATOM 803 N N . ASN A 1 99 ? 6.070 8.450 -2.632 1.00 89.31 99 ASN A N 1
ATOM 804 C CA . ASN A 1 99 ? 6.861 8.031 -3.780 1.00 89.31 99 ASN A CA 1
ATOM 805 C C . ASN A 1 99 ? 7.175 6.543 -3.701 1.00 89.31 99 ASN A C 1
ATOM 807 O O . ASN A 1 99 ? 7.425 6.025 -2.610 1.00 89.31 99 ASN A O 1
ATOM 811 N N . LEU A 1 100 ? 7.237 5.906 -4.867 1.00 93.44 100 LEU A N 1
ATOM 812 C CA . LEU A 1 100 ? 7.842 4.597 -5.040 1.00 93.44 100 LEU A CA 1
ATOM 813 C C . LEU A 1 100 ? 9.312 4.759 -5.430 1.00 93.44 100 LEU A C 1
ATOM 815 O O . LEU A 1 100 ? 9.657 5.512 -6.346 1.00 93.44 100 LEU A O 1
ATOM 819 N N . GLU A 1 101 ? 10.171 4.027 -4.738 1.00 94.50 101 GLU A N 1
ATOM 820 C CA . GLU A 1 101 ? 11.575 3.847 -5.084 1.00 94.50 101 GLU A CA 1
ATOM 821 C C . GLU A 1 101 ? 11.766 2.437 -5.632 1.00 94.50 101 GLU A C 1
ATOM 823 O O . GLU A 1 101 ? 11.330 1.465 -5.023 1.00 94.50 101 GLU A O 1
ATOM 828 N N . ILE A 1 102 ? 12.370 2.322 -6.814 1.00 95.19 102 ILE A N 1
ATOM 829 C CA . ILE A 1 102 ? 12.466 1.060 -7.546 1.00 95.19 102 ILE A CA 1
ATOM 830 C C . ILE A 1 102 ? 13.921 0.775 -7.872 1.00 95.19 102 ILE A C 1
ATOM 832 O O . ILE A 1 102 ? 14.605 1.600 -8.478 1.00 95.19 102 ILE A O 1
ATOM 836 N N . ILE A 1 103 ? 14.370 -0.430 -7.535 1.00 93.56 103 ILE A N 1
ATOM 837 C CA . ILE A 1 103 ? 15.664 -0.967 -7.947 1.00 93.56 103 ILE A CA 1
ATOM 838 C C . ILE A 1 103 ? 15.426 -2.124 -8.908 1.00 93.56 103 ILE A C 1
ATOM 840 O O . ILE A 1 103 ? 14.738 -3.088 -8.574 1.00 93.56 103 ILE A O 1
ATOM 844 N N . ASN A 1 104 ? 16.040 -2.062 -10.090 1.00 92.38 104 ASN A N 1
ATOM 845 C CA . ASN A 1 104 ? 16.181 -3.235 -10.948 1.00 92.38 104 ASN A CA 1
ATOM 846 C C . ASN A 1 104 ? 17.476 -3.962 -10.567 1.00 92.38 104 ASN A C 1
ATOM 848 O O . ASN A 1 104 ? 18.579 -3.464 -10.817 1.00 92.38 104 ASN A O 1
ATOM 852 N N . ARG A 1 105 ? 17.334 -5.145 -9.964 1.00 86.69 105 ARG A N 1
ATOM 853 C CA . ARG A 1 105 ? 18.443 -5.952 -9.445 1.00 86.69 105 ARG A CA 1
ATOM 854 C C . ARG A 1 105 ? 19.396 -6.421 -10.545 1.00 86.69 105 ARG A C 1
ATOM 856 O O . ARG A 1 105 ? 20.601 -6.439 -10.311 1.00 86.69 105 ARG A O 1
ATOM 863 N N . ASP A 1 106 ? 18.878 -6.759 -11.725 1.00 86.44 106 ASP A N 1
ATOM 864 C CA . ASP A 1 106 ? 19.660 -7.381 -12.804 1.00 86.44 106 ASP A CA 1
ATOM 865 C C . ASP A 1 106 ? 20.730 -6.444 -13.366 1.00 86.44 106 ASP A C 1
ATOM 867 O O . ASP A 1 106 ? 21.816 -6.875 -13.753 1.00 86.44 106 ASP A O 1
ATOM 871 N N . ILE A 1 107 ? 20.404 -5.154 -13.442 1.00 86.38 107 ILE A N 1
ATOM 872 C CA . ILE A 1 107 ? 21.262 -4.137 -14.061 1.00 86.38 107 ILE A CA 1
ATOM 873 C C . ILE A 1 107 ? 21.652 -3.009 -13.100 1.00 86.38 107 ILE A C 1
ATOM 875 O O . ILE A 1 107 ? 22.282 -2.047 -13.533 1.00 86.38 107 ILE A O 1
ATOM 879 N N . SER A 1 108 ? 21.318 -3.152 -11.812 1.00 85.94 108 SER A N 1
ATOM 880 C CA . SER A 1 108 ? 21.719 -2.261 -10.712 1.00 85.94 108 SER A CA 1
ATOM 881 C C . SER A 1 108 ? 21.440 -0.783 -11.002 1.00 85.94 108 SER A C 1
ATOM 883 O O . SER A 1 108 ? 22.323 0.074 -10.920 1.00 85.94 108 SER A O 1
ATOM 885 N N . ILE A 1 109 ? 20.195 -0.497 -11.379 1.00 90.56 109 ILE A N 1
ATOM 886 C CA . ILE A 1 109 ? 19.698 0.866 -11.602 1.00 90.56 109 ILE A CA 1
ATOM 887 C C . ILE A 1 109 ? 18.567 1.182 -10.635 1.00 90.56 109 ILE A C 1
ATOM 889 O O . ILE A 1 109 ? 17.851 0.285 -10.186 1.00 90.56 109 ILE A O 1
ATOM 893 N N . TYR A 1 110 ? 18.403 2.469 -10.369 1.00 93.38 110 TYR A N 1
ATOM 894 C CA . TYR A 1 110 ? 17.474 3.006 -9.390 1.00 93.38 110 TYR A CA 1
ATOM 895 C C . TYR A 1 110 ? 16.591 4.083 -10.015 1.00 93.38 110 TYR A C 1
ATOM 897 O O . TYR A 1 110 ? 17.033 4.823 -10.894 1.00 93.38 110 TYR A O 1
ATOM 905 N N . VAL A 1 111 ? 15.353 4.200 -9.551 1.00 94.12 111 VAL A N 1
ATOM 906 C CA . VAL A 1 111 ? 14.532 5.382 -9.800 1.00 94.12 111 VAL A CA 1
ATOM 907 C C . VAL A 1 111 ? 13.660 5.692 -8.595 1.00 94.12 111 VAL A C 1
ATOM 909 O O . VAL A 1 111 ? 13.079 4.796 -7.988 1.00 94.12 111 VAL A O 1
ATOM 912 N N . LYS A 1 112 ? 13.513 6.983 -8.302 1.00 94.44 112 LYS A N 1
ATOM 913 C CA . LYS A 1 112 ? 12.455 7.513 -7.447 1.00 94.44 112 LYS A CA 1
ATOM 914 C C . LYS A 1 112 ? 11.372 8.130 -8.321 1.00 94.44 112 LYS A C 1
ATOM 916 O O . LYS A 1 112 ? 11.622 9.118 -9.014 1.00 94.44 112 LYS A O 1
ATOM 921 N N . LEU A 1 113 ? 10.183 7.539 -8.324 1.00 94.62 113 LEU A N 1
ATOM 922 C CA . LEU A 1 113 ? 9.074 8.027 -9.136 1.00 94.62 113 LEU A CA 1
ATOM 923 C C . LEU A 1 113 ? 8.420 9.261 -8.486 1.00 94.62 113 LEU A C 1
ATOM 925 O O . LEU A 1 113 ? 8.310 9.323 -7.259 1.00 94.62 113 LEU A O 1
ATOM 929 N N . PRO A 1 114 ? 7.950 10.246 -9.277 1.00 91.81 114 PRO A N 1
ATOM 930 C CA . PRO A 1 114 ? 7.082 11.316 -8.776 1.00 91.81 114 PRO A CA 1
ATOM 931 C C . PRO A 1 114 ? 5.814 10.762 -8.112 1.00 91.81 114 PRO A C 1
ATOM 9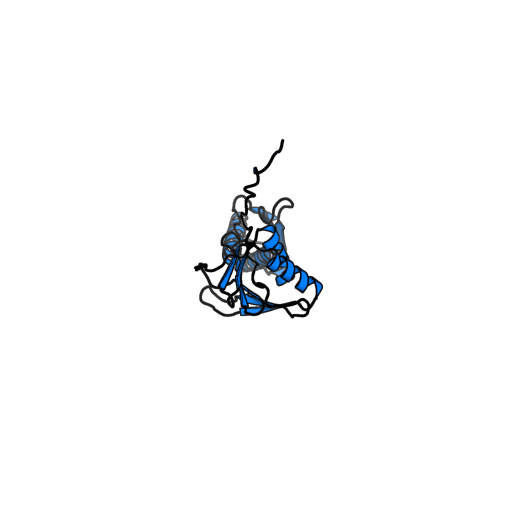33 O O . PRO A 1 114 ? 5.419 9.637 -8.404 1.00 91.81 114 PRO A O 1
ATOM 936 N N . GLU A 1 115 ? 5.175 11.541 -7.237 1.00 87.19 115 GLU A N 1
ATOM 937 C CA . GLU A 1 115 ? 4.027 11.095 -6.421 1.00 87.19 115 GLU A CA 1
ATOM 938 C C . GLU A 1 115 ? 2.854 10.606 -7.284 1.00 87.19 115 GLU A C 1
ATOM 940 O O . GLU A 1 115 ? 2.407 9.473 -7.137 1.00 87.19 115 GLU A O 1
ATOM 945 N N . GLU A 1 116 ? 2.459 11.391 -8.287 1.00 89.00 116 GLU A N 1
ATOM 946 C CA . GLU A 1 116 ? 1.381 11.032 -9.222 1.00 89.00 116 GLU A CA 1
ATOM 947 C C . GLU A 1 116 ? 1.654 9.704 -9.953 1.00 89.00 116 GLU A C 1
ATOM 949 O O . GLU A 1 116 ? 0.797 8.825 -10.019 1.00 89.00 116 GLU A O 1
ATOM 954 N N . VAL A 1 117 ? 2.884 9.520 -10.445 1.00 94.06 117 VAL A N 1
ATOM 955 C CA . VAL A 1 117 ? 3.305 8.306 -11.171 1.00 94.06 117 VAL A CA 1
ATOM 956 C C . VAL A 1 117 ? 3.442 7.108 -10.228 1.00 94.06 117 VAL A C 1
ATOM 958 O O . VAL A 1 117 ? 3.197 5.969 -10.618 1.00 94.06 117 VAL A O 1
ATOM 961 N N . SER A 1 118 ? 3.837 7.359 -8.979 1.00 92.38 118 SER A N 1
ATOM 962 C CA . SER A 1 118 ? 3.936 6.346 -7.927 1.00 92.38 118 SER A CA 1
ATOM 963 C C . SER A 1 118 ? 2.562 5.787 -7.589 1.00 92.38 118 SER A C 1
ATOM 965 O O . SER A 1 118 ? 2.406 4.571 -7.530 1.00 92.38 118 SER A O 1
ATOM 967 N N . SER A 1 119 ? 1.570 6.668 -7.439 1.00 86.94 119 SER A N 1
ATOM 968 C CA . SER A 1 119 ? 0.183 6.277 -7.205 1.00 86.94 119 SER A CA 1
ATOM 969 C C . SER A 1 119 ? -0.378 5.471 -8.373 1.00 86.94 119 SER A C 1
ATOM 971 O O . SER A 1 119 ? -0.936 4.399 -8.153 1.00 86.94 119 SER A O 1
ATOM 973 N N . GLU A 1 120 ? -0.192 5.943 -9.612 1.00 91.75 120 GLU A N 1
ATOM 974 C CA . GLU A 1 120 ? -0.656 5.212 -10.798 1.00 91.75 120 GLU A CA 1
ATOM 975 C C . GLU A 1 120 ? -0.021 3.816 -10.870 1.00 91.75 120 GLU A C 1
ATOM 977 O O . GLU A 1 120 ? -0.716 2.821 -11.073 1.00 91.75 120 GLU A O 1
ATOM 982 N N . LEU A 1 121 ? 1.297 3.709 -10.664 1.00 95.00 121 LEU A N 1
ATOM 983 C CA . LEU A 1 121 ? 1.971 2.415 -10.674 1.00 95.00 121 LEU A CA 1
ATOM 984 C C . LEU A 1 121 ? 1.468 1.503 -9.548 1.00 95.00 121 LEU A C 1
ATOM 986 O O . LEU A 1 121 ? 1.245 0.319 -9.792 1.00 95.00 121 LEU A O 1
ATOM 990 N N . PHE A 1 122 ? 1.283 2.030 -8.337 1.00 91.69 122 PHE A N 1
ATOM 991 C CA . PHE A 1 122 ? 0.762 1.263 -7.207 1.00 91.69 122 PHE A CA 1
ATOM 992 C C . PHE A 1 122 ? -0.620 0.679 -7.509 1.00 91.69 122 PHE A C 1
ATOM 994 O O . PHE A 1 122 ? -0.837 -0.518 -7.307 1.00 91.69 122 PHE A O 1
ATOM 1001 N N . GLU A 1 123 ? -1.527 1.494 -8.045 1.00 90.38 123 GLU A N 1
ATOM 1002 C CA . GLU A 1 123 ? -2.875 1.063 -8.416 1.00 90.38 123 GLU A CA 1
ATOM 1003 C C . GLU A 1 123 ? -2.834 -0.019 -9.501 1.00 90.38 123 GLU A C 1
ATOM 1005 O O . GLU A 1 123 ? -3.495 -1.050 -9.381 1.00 90.38 123 GLU A O 1
ATOM 1010 N N . LEU A 1 124 ? -1.997 0.155 -10.531 1.00 92.88 124 LEU A N 1
ATOM 1011 C CA . LEU A 1 124 ? -1.817 -0.855 -11.577 1.00 92.88 124 LEU A CA 1
ATOM 1012 C C . LEU A 1 124 ? -1.278 -2.177 -11.013 1.00 92.88 124 LEU A C 1
ATOM 1014 O O . LEU A 1 124 ? -1.699 -3.242 -11.462 1.00 92.88 124 LEU A O 1
ATOM 1018 N N . MET A 1 125 ? -0.355 -2.122 -10.047 1.00 93.88 125 MET A N 1
ATOM 1019 C CA . MET A 1 125 ? 0.252 -3.307 -9.433 1.00 93.88 125 MET A CA 1
ATOM 1020 C C . MET A 1 125 ? -0.714 -4.046 -8.510 1.00 93.88 125 MET A C 1
ATOM 1022 O O . MET A 1 125 ? -0.814 -5.269 -8.570 1.00 93.88 125 MET A O 1
ATOM 1026 N N . THR A 1 126 ? -1.428 -3.331 -7.650 1.00 89.25 126 THR A N 1
ATOM 1027 C CA . THR A 1 126 ? -2.242 -3.943 -6.590 1.00 89.25 126 THR A CA 1
ATOM 1028 C C . THR A 1 126 ? -3.710 -4.104 -6.980 1.00 89.25 126 THR A C 1
ATOM 1030 O O . THR A 1 126 ? -4.449 -4.819 -6.309 1.00 89.25 126 THR A O 1
ATOM 1033 N N . GLY A 1 127 ? -4.151 -3.451 -8.060 1.00 82.88 127 GLY A N 1
ATOM 1034 C CA . GLY A 1 127 ? -5.563 -3.359 -8.430 1.00 82.88 127 GLY A CA 1
ATOM 1035 C C . GLY A 1 127 ? -6.402 -2.559 -7.428 1.00 82.88 127 GLY A C 1
ATOM 1036 O O . GLY A 1 127 ? -7.628 -2.633 -7.479 1.00 82.88 127 GLY A O 1
ATOM 1037 N N . THR A 1 128 ? -5.754 -1.839 -6.507 1.00 71.81 128 THR A N 1
ATOM 1038 C CA . THR A 1 128 ? -6.391 -1.093 -5.422 1.00 71.81 128 THR A CA 1
ATOM 1039 C C . THR A 1 128 ? -5.842 0.326 -5.395 1.00 71.81 128 THR A C 1
ATOM 1041 O O . THR A 1 128 ? -4.638 0.537 -5.525 1.00 71.81 128 THR A O 1
ATOM 1044 N N . ASP A 1 129 ? -6.720 1.303 -5.191 1.00 72.44 129 ASP A N 1
ATOM 1045 C CA . ASP A 1 129 ? -6.292 2.667 -4.891 1.00 72.44 129 ASP A CA 1
ATOM 1046 C C . ASP A 1 129 ? -5.497 2.662 -3.570 1.00 72.44 129 ASP A C 1
ATOM 1048 O O . ASP A 1 129 ? -5.976 2.158 -2.548 1.00 72.44 129 ASP A O 1
ATOM 1052 N N . PHE A 1 130 ? -4.272 3.198 -3.600 1.00 69.69 130 PHE A N 1
ATOM 1053 C CA . PHE A 1 130 ? -3.372 3.267 -2.446 1.00 69.69 130 PHE A CA 1
ATOM 1054 C C . PHE A 1 130 ? -4.061 3.871 -1.217 1.00 69.69 130 PHE A C 1
ATOM 1056 O O . PHE A 1 130 ? -3.970 3.326 -0.114 1.00 69.69 130 PHE A O 1
ATOM 1063 N N . ILE A 1 131 ? -4.810 4.958 -1.415 1.00 73.56 131 ILE A N 1
ATOM 1064 C CA . ILE A 1 131 ? -5.530 5.635 -0.338 1.00 73.56 131 ILE A CA 1
ATOM 1065 C C . ILE A 1 131 ? -6.627 4.720 0.194 1.00 73.56 131 ILE A C 1
ATOM 1067 O O . ILE A 1 131 ? -6.737 4.530 1.403 1.00 73.56 131 ILE A O 1
ATOM 1071 N N . LEU A 1 132 ? -7.417 4.109 -0.691 1.00 77.62 132 LEU A N 1
ATOM 1072 C CA . LEU A 1 132 ? -8.516 3.239 -0.280 1.00 77.62 132 LEU A CA 1
ATOM 1073 C C . LEU A 1 132 ? -8.024 2.052 0.561 1.00 77.62 132 LEU A C 1
ATOM 1075 O O . LEU A 1 132 ? -8.690 1.669 1.523 1.00 77.62 132 LEU A O 1
ATOM 1079 N N . ASN A 1 133 ? -6.853 1.496 0.238 1.00 79.75 133 ASN A N 1
ATOM 1080 C CA . ASN A 1 133 ? -6.243 0.429 1.029 1.00 79.75 133 ASN A CA 1
ATOM 1081 C C . ASN A 1 133 ? -5.919 0.892 2.459 1.00 79.75 133 ASN A C 1
ATOM 1083 O O . ASN A 1 133 ? -6.338 0.255 3.428 1.00 79.75 133 ASN A O 1
ATOM 1087 N N . VAL A 1 134 ? -5.252 2.042 2.595 1.00 82.56 134 VAL A N 1
ATOM 1088 C CA . VAL A 1 134 ? -4.904 2.630 3.899 1.00 82.56 134 VAL A CA 1
ATOM 1089 C C . VAL A 1 134 ? -6.163 2.940 4.718 1.00 82.56 134 VAL A C 1
ATOM 1091 O O . VAL A 1 134 ? -6.238 2.571 5.892 1.00 82.56 134 VAL A O 1
ATOM 1094 N N . LEU A 1 135 ? -7.187 3.549 4.107 1.00 86.69 135 LEU A N 1
ATOM 1095 C CA . LEU A 1 135 ? -8.450 3.873 4.786 1.00 86.69 135 LEU A CA 1
ATOM 1096 C C . LEU A 1 135 ? -9.185 2.610 5.262 1.00 86.69 135 LEU A C 1
ATOM 1098 O O . LEU A 1 135 ? -9.690 2.569 6.388 1.00 86.69 135 LEU A O 1
ATOM 1102 N N . ASN A 1 136 ? -9.204 1.552 4.447 1.00 87.19 136 ASN A N 1
ATOM 1103 C CA . ASN A 1 136 ? -9.798 0.272 4.832 1.00 87.19 136 ASN A CA 1
ATOM 1104 C C . ASN A 1 136 ? -9.050 -0.374 6.002 1.00 87.19 136 ASN A C 1
ATOM 1106 O O . ASN A 1 136 ? -9.680 -0.884 6.931 1.00 87.19 136 ASN A O 1
ATOM 1110 N N . GLN A 1 137 ? -7.719 -0.328 6.000 1.00 88.56 137 GLN A N 1
ATOM 1111 C CA . GLN A 1 137 ? -6.921 -0.872 7.093 1.00 88.56 137 GLN A CA 1
ATOM 1112 C C . GLN A 1 137 ? -7.149 -0.108 8.400 1.00 88.56 137 GLN A C 1
ATOM 1114 O O . GLN A 1 137 ? -7.351 -0.738 9.439 1.00 88.56 137 GLN A O 1
ATOM 1119 N N . ILE A 1 138 ? -7.212 1.229 8.346 1.00 91.38 138 ILE A N 1
ATOM 1120 C CA . ILE A 1 138 ? -7.607 2.059 9.493 1.00 91.38 138 ILE A CA 1
ATOM 1121 C C . ILE A 1 138 ? -8.975 1.602 10.009 1.00 91.38 138 ILE A C 1
ATOM 1123 O O . ILE A 1 138 ? -9.107 1.289 11.191 1.00 91.38 138 ILE A O 1
ATOM 1127 N N . LYS A 1 139 ? -9.979 1.475 9.133 1.00 94.38 139 LYS A N 1
ATOM 1128 C CA . LYS A 1 139 ? -11.326 1.027 9.513 1.00 94.38 139 LYS A CA 1
ATOM 1129 C C . LYS A 1 139 ? -11.314 -0.317 10.252 1.00 94.38 139 LYS A C 1
ATOM 1131 O O . LYS A 1 139 ? -11.918 -0.429 11.319 1.00 94.38 139 LYS A O 1
ATOM 1136 N N . TYR A 1 140 ? -10.638 -1.334 9.718 1.00 93.12 140 TYR A N 1
ATOM 1137 C CA . TYR A 1 140 ? -10.614 -2.666 10.334 1.00 93.12 140 TYR A CA 1
ATOM 1138 C C . TYR A 1 140 ? -9.914 -2.681 11.699 1.00 93.12 140 TYR A C 1
ATOM 1140 O O . TYR A 1 140 ? -10.426 -3.286 12.648 1.00 93.12 140 TYR A O 1
ATOM 1148 N N . GLU A 1 141 ? -8.776 -1.998 11.814 1.00 93.94 141 GLU A N 1
ATOM 1149 C CA . GLU A 1 141 ? -8.006 -1.907 13.058 1.00 93.94 141 GLU A CA 1
ATOM 1150 C C . GLU A 1 141 ? -8.753 -1.115 14.146 1.00 93.94 141 GLU A C 1
ATOM 1152 O O . GLU A 1 141 ? -8.690 -1.464 15.333 1.00 93.94 141 GLU A O 1
ATOM 1157 N N . LEU A 1 142 ? -9.530 -0.097 13.754 1.00 95.06 142 LEU A N 1
ATOM 1158 C CA . LEU A 1 142 ? -10.405 0.644 14.662 1.00 95.06 142 LEU A CA 1
ATOM 1159 C C . LEU A 1 142 ? -11.521 -0.235 15.221 1.00 95.06 142 LEU A C 1
ATOM 1161 O O . LEU A 1 142 ? -11.658 -0.322 16.442 1.00 95.06 142 LEU A O 1
ATOM 1165 N N . ILE A 1 143 ? -12.269 -0.935 14.359 1.00 95.00 143 ILE A N 1
ATOM 1166 C CA . ILE A 1 143 ? -13.341 -1.849 14.790 1.00 95.00 143 ILE A CA 1
ATOM 1167 C C . ILE A 1 143 ? -12.781 -2.887 15.769 1.00 95.00 143 ILE A C 1
ATOM 1169 O O . ILE A 1 143 ? -13.349 -3.120 16.838 1.00 95.00 143 ILE A O 1
ATOM 1173 N N . ALA A 1 144 ? -11.634 -3.492 15.442 1.00 94.81 144 ALA A N 1
ATOM 1174 C CA . ALA A 1 144 ? -10.996 -4.485 16.298 1.00 94.81 144 ALA A CA 1
ATOM 1175 C C . ALA A 1 144 ? -10.580 -3.909 17.662 1.00 94.81 144 ALA A C 1
ATOM 1177 O O . ALA A 1 144 ? -10.800 -4.550 18.695 1.00 94.81 144 ALA A O 1
ATOM 1178 N N . SER A 1 145 ? -10.003 -2.707 17.679 1.00 95.19 145 SER A N 1
ATOM 1179 C CA . SER A 1 145 ? -9.531 -2.056 18.903 1.00 95.19 145 SER A CA 1
ATOM 1180 C C . SER A 1 145 ? -10.668 -1.587 19.805 1.00 95.19 145 SER A C 1
ATOM 1182 O O . SER A 1 145 ? -10.600 -1.804 21.017 1.00 95.19 145 SER A O 1
ATOM 1184 N N . ILE A 1 146 ? -11.724 -0.999 19.235 1.00 93.31 146 ILE A N 1
ATOM 1185 C CA . ILE A 1 146 ? -12.908 -0.563 19.986 1.00 93.31 146 ILE A CA 1
ATOM 1186 C C . ILE A 1 146 ? -13.625 -1.779 20.572 1.00 93.31 146 ILE A C 1
ATOM 1188 O O . ILE A 1 146 ? -13.850 -1.812 21.782 1.00 93.31 146 ILE A O 1
ATOM 1192 N N . ALA A 1 147 ? -13.900 -2.815 19.771 1.00 94.75 147 ALA A N 1
ATOM 1193 C CA . ALA A 1 147 ? -14.532 -4.049 20.248 1.00 94.75 147 ALA A CA 1
ATOM 1194 C C . ALA A 1 147 ? -13.751 -4.675 21.415 1.00 94.75 147 ALA A C 1
ATOM 1196 O O . ALA A 1 147 ? -14.322 -5.055 22.435 1.00 94.75 147 ALA A O 1
ATOM 1197 N N . LYS A 1 148 ? -12.416 -4.715 21.316 1.00 93.81 148 LYS A N 1
ATOM 1198 C CA . LYS A 1 148 ? -11.550 -5.260 22.369 1.00 93.81 148 LYS A CA 1
ATOM 1199 C C . LYS A 1 148 ? -11.622 -4.473 23.681 1.00 93.81 148 LYS A C 1
ATOM 1201 O O . LYS A 1 148 ? -11.570 -5.086 24.744 1.00 93.81 148 LYS A O 1
ATOM 1206 N N . GLN A 1 149 ? -11.687 -3.143 23.626 1.00 90.38 149 GLN A N 1
ATOM 1207 C CA . GLN A 1 149 ? -11.692 -2.300 24.831 1.00 90.38 149 GLN A CA 1
ATOM 1208 C C . GLN A 1 149 ? -13.069 -2.189 25.482 1.00 90.38 149 GLN A C 1
ATOM 1210 O O . GLN A 1 149 ? -13.165 -2.064 26.700 1.00 90.38 149 GLN A O 1
ATOM 1215 N N . THR A 1 150 ? -14.124 -2.254 24.677 1.00 90.69 150 THR A N 1
ATOM 1216 C CA . THR A 1 150 ? -15.508 -2.070 25.133 1.00 90.69 150 THR A CA 1
ATOM 1217 C C . THR A 1 150 ? -16.227 -3.384 25.421 1.00 90.69 150 THR A C 1
ATOM 1219 O O . THR A 1 150 ? -17.209 -3.394 26.159 1.00 90.69 150 THR A O 1
ATOM 1222 N N . GLY A 1 151 ? -15.751 -4.494 24.851 1.00 92.19 151 GLY A N 1
ATOM 1223 C CA . GLY A 1 151 ? -16.465 -5.769 24.848 1.00 92.19 151 GLY A CA 1
ATOM 1224 C C . GLY A 1 151 ? -17.657 -5.804 23.887 1.00 92.19 151 GLY A C 1
ATOM 1225 O O . GLY A 1 151 ? -18.423 -6.763 23.938 1.00 92.19 151 GLY A O 1
ATOM 1226 N N . LEU A 1 152 ? -17.827 -4.782 23.039 1.00 93.62 152 LEU A N 1
ATOM 1227 C CA . LEU A 1 152 ? -18.856 -4.758 22.002 1.00 93.62 152 LEU A CA 1
ATOM 1228 C C . LEU A 1 152 ? -18.588 -5.822 20.933 1.00 93.62 152 LEU A C 1
ATOM 1230 O O . LEU A 1 152 ? -17.440 -6.173 20.640 1.00 93.62 152 LEU A O 1
ATOM 1234 N N . GLU A 1 153 ? -19.662 -6.307 20.317 1.00 94.75 153 GLU A N 1
ATOM 1235 C CA . GLU A 1 153 ? -19.555 -7.137 19.123 1.00 94.75 153 GLU A CA 1
ATOM 1236 C C . GLU A 1 153 ? -19.100 -6.271 17.941 1.00 94.75 153 GLU A C 1
ATOM 1238 O O . GLU A 1 153 ? -19.516 -5.126 17.791 1.00 94.75 153 GLU A O 1
ATOM 1243 N N . LYS A 1 154 ? -18.224 -6.802 17.082 1.00 93.50 154 LYS A N 1
ATOM 1244 C CA . LYS A 1 154 ? -17.688 -6.030 15.946 1.00 93.50 154 LYS A CA 1
ATOM 1245 C C . LYS A 1 154 ? -18.789 -5.543 15.004 1.00 93.50 154 LYS A C 1
ATOM 1247 O O . LYS A 1 154 ? -18.691 -4.440 14.483 1.00 93.50 154 LYS A O 1
ATOM 1252 N N . ASP A 1 155 ? -19.829 -6.354 14.836 1.00 93.62 155 ASP A N 1
ATOM 1253 C CA . ASP A 1 155 ? -20.942 -6.085 13.925 1.00 93.62 155 ASP A CA 1
ATOM 1254 C C . ASP A 1 155 ? -21.900 -5.009 14.463 1.00 93.62 155 ASP A C 1
ATOM 1256 O O . ASP A 1 155 ? -22.767 -4.546 13.729 1.00 93.62 155 ASP A O 1
ATOM 1260 N N . SER A 1 156 ? -21.750 -4.596 15.729 1.00 94.31 156 SER A N 1
ATOM 1261 C CA . SER A 1 156 ? -22.512 -3.491 16.317 1.00 94.31 156 SER A CA 1
ATOM 1262 C C . SER A 1 156 ? -21.783 -2.146 16.248 1.00 94.31 156 SER A C 1
ATOM 1264 O O . SER A 1 156 ? -22.270 -1.186 16.833 1.00 94.31 156 SER A O 1
ATOM 1266 N N . ILE A 1 157 ? -20.595 -2.085 15.639 1.00 94.06 157 ILE A N 1
ATOM 1267 C CA . ILE A 1 157 ? -19.784 -0.868 15.519 1.00 94.06 157 ILE A CA 1
ATOM 1268 C C . ILE A 1 157 ? -19.785 -0.448 14.052 1.00 94.06 157 ILE A C 1
ATOM 1270 O O . ILE A 1 157 ? -19.293 -1.187 13.194 1.00 94.06 157 ILE A O 1
ATOM 1274 N N . GLU A 1 158 ? -20.267 0.756 13.765 1.00 94.88 158 GLU A N 1
ATOM 1275 C CA . GLU A 1 158 ? -20.197 1.325 12.423 1.00 94.88 158 GLU A CA 1
ATOM 1276 C C . GLU A 1 158 ? -19.084 2.374 12.364 1.00 94.88 158 GLU A C 1
ATOM 1278 O O . GLU A 1 158 ? -19.011 3.291 13.176 1.00 94.88 158 GLU A O 1
ATOM 1283 N N . ILE A 1 159 ? -18.163 2.201 11.410 1.00 92.56 159 ILE A N 1
ATOM 1284 C CA . ILE A 1 159 ? -17.074 3.152 11.169 1.00 92.56 159 ILE A CA 1
ATOM 1285 C C . ILE A 1 159 ? -17.027 3.504 9.690 1.00 92.56 159 ILE A C 1
ATOM 1287 O O . ILE A 1 159 ? -16.964 2.626 8.810 1.00 92.56 159 ILE A O 1
ATOM 1291 N N . MET A 1 160 ? -16.993 4.805 9.433 1.00 89.62 160 MET A N 1
ATOM 1292 C CA . MET A 1 160 ? -16.695 5.388 8.137 1.00 89.62 160 MET A CA 1
ATOM 1293 C C . MET A 1 160 ? -15.352 6.101 8.219 1.00 89.62 160 MET A C 1
ATOM 1295 O O . MET A 1 160 ? -15.128 6.919 9.104 1.00 89.62 160 MET A O 1
ATOM 1299 N N . VAL A 1 161 ? -14.458 5.765 7.294 1.00 88.19 161 VAL A N 1
ATOM 1300 C CA . VAL A 1 161 ? -13.156 6.417 7.154 1.00 88.19 161 VAL A CA 1
ATOM 1301 C C . VAL A 1 161 ? -13.093 6.955 5.734 1.00 88.19 161 VAL A C 1
ATOM 1303 O O . VAL A 1 161 ? -13.217 6.187 4.778 1.00 88.19 161 VAL A O 1
ATOM 1306 N N . GLY A 1 162 ? -12.971 8.268 5.605 1.00 84.31 162 GLY A N 1
ATOM 1307 C CA . GLY A 1 162 ? -12.887 8.978 4.337 1.00 84.31 162 GLY A CA 1
ATOM 1308 C C . GLY A 1 162 ? -11.599 9.782 4.236 1.00 84.31 162 GLY A C 1
ATOM 1309 O O . GLY A 1 162 ? -10.894 9.988 5.222 1.00 84.31 162 GLY A O 1
ATOM 1310 N N . SER A 1 163 ? -11.306 10.246 3.025 1.00 76.62 163 SER A N 1
ATOM 1311 C CA . SER A 1 163 ? -10.306 11.284 2.800 1.00 76.62 163 SER A CA 1
ATOM 1312 C C . SER A 1 163 ? -10.985 12.483 2.149 1.00 76.62 163 SER A C 1
ATOM 1314 O O . SER A 1 163 ? -11.822 12.304 1.258 1.00 76.62 163 SER A O 1
ATOM 1316 N N . GLY A 1 164 ? -10.655 13.687 2.620 1.00 64.44 164 GLY A N 1
ATOM 1317 C CA . GLY A 1 164 ? -11.189 14.930 2.070 1.00 64.44 164 GLY A CA 1
ATOM 1318 C C . GLY A 1 164 ? -10.898 15.056 0.570 1.00 64.44 164 GLY A C 1
ATOM 1319 O O . GLY A 1 164 ? -9.845 14.642 0.091 1.00 64.44 164 GLY A O 1
ATOM 1320 N N . SER A 1 165 ? -11.831 15.645 -0.180 1.00 52.56 165 SER A N 1
ATOM 1321 C CA . SER A 1 165 ? -11.854 15.670 -1.654 1.00 52.56 165 SER A CA 1
ATOM 1322 C C . SER A 1 165 ? -10.696 16.406 -2.345 1.00 52.56 165 SER A C 1
ATOM 1324 O O . SER A 1 165 ? -10.620 16.401 -3.575 1.00 52.56 165 SER A O 1
ATOM 1326 N N . ASP A 1 166 ? -9.810 17.044 -1.584 1.00 48.94 166 ASP A N 1
ATOM 1327 C CA . ASP A 1 166 ? -8.988 18.149 -2.081 1.00 48.94 166 ASP A CA 1
ATOM 1328 C C . ASP A 1 166 ? -7.494 17.786 -2.171 1.00 48.94 166 ASP A C 1
ATOM 1330 O O . ASP A 1 166 ? -6.751 18.442 -2.901 1.00 48.94 166 ASP A O 1
ATOM 1334 N N . SER A 1 167 ? -7.063 16.714 -1.495 1.00 49.81 167 SER A N 1
ATOM 1335 C CA . SER A 1 167 ? -5.662 16.285 -1.432 1.00 49.81 167 SER A CA 1
ATOM 1336 C C . SER A 1 167 ? -5.542 14.782 -1.176 1.00 49.81 167 SER A C 1
ATOM 1338 O O . SER A 1 167 ? -6.277 14.228 -0.365 1.00 49.81 167 SER A O 1
ATOM 1340 N N . PHE A 1 168 ? -4.554 14.146 -1.809 1.00 52.91 168 PHE A N 1
ATOM 1341 C CA . PHE A 1 168 ? -4.154 12.742 -1.633 1.00 52.91 168 PHE A CA 1
ATOM 1342 C C . PHE A 1 168 ? -3.902 12.379 -0.149 1.00 52.91 168 PHE A C 1
ATOM 1344 O O . PHE A 1 168 ? -2.774 12.465 0.336 1.00 52.91 168 PHE A O 1
ATOM 1351 N N . GLY A 1 169 ? -4.940 11.994 0.601 1.00 54.00 169 GLY A N 1
ATOM 1352 C CA . GLY A 1 169 ? -4.795 11.496 1.973 1.00 54.00 169 GLY A CA 1
ATOM 1353 C C . GLY A 1 169 ? -4.318 12.527 3.001 1.00 54.00 169 GLY A C 1
ATOM 1354 O O . GLY A 1 169 ? -3.890 12.128 4.081 1.00 54.00 169 GLY A O 1
ATOM 1355 N N . GLU A 1 170 ? -4.346 13.830 2.692 1.00 64.25 170 GLU A N 1
ATOM 1356 C CA . GLU A 1 170 ? -3.845 14.836 3.639 1.00 64.25 170 GLU A CA 1
ATOM 1357 C C . GLU A 1 170 ? -4.784 15.008 4.825 1.00 64.25 170 GLU A C 1
ATOM 1359 O O . GLU A 1 170 ? -4.277 15.122 5.935 1.00 64.25 170 GLU A O 1
ATOM 1364 N N . ASN A 1 171 ? -6.102 14.954 4.595 1.00 74.12 171 ASN A N 1
ATOM 1365 C CA . ASN A 1 171 ? -7.130 14.979 5.633 1.00 74.12 171 ASN A CA 1
ATOM 1366 C C . ASN A 1 171 ? -7.852 13.632 5.691 1.00 74.12 171 ASN A C 1
ATOM 1368 O O . ASN A 1 171 ? -8.238 13.091 4.645 1.00 74.12 171 ASN A O 1
ATOM 1372 N N . ILE A 1 172 ? -8.019 13.110 6.907 1.00 84.56 172 ILE A N 1
ATOM 1373 C CA . ILE A 1 172 ? -8.756 11.876 7.184 1.00 84.56 172 ILE A CA 1
ATOM 1374 C C . ILE A 1 172 ? -9.947 12.210 8.065 1.00 84.56 172 ILE A C 1
ATOM 1376 O O . ILE A 1 172 ? -9.777 12.688 9.187 1.00 84.56 172 ILE A O 1
ATOM 1380 N N . ASP A 1 173 ? -11.125 11.848 7.575 1.00 88.88 173 ASP A N 1
ATOM 1381 C CA . ASP A 1 173 ? -12.375 11.999 8.304 1.00 88.88 173 ASP A CA 1
ATOM 1382 C C . ASP A 1 173 ? -12.773 10.630 8.849 1.00 88.88 173 ASP A C 1
ATOM 1384 O O . ASP A 1 173 ? -12.907 9.657 8.097 1.00 88.88 173 ASP A O 1
ATOM 1388 N N . VAL A 1 174 ? -12.948 10.536 10.164 1.00 91.50 174 VAL A N 1
ATOM 1389 C CA . VAL A 1 174 ? -13.371 9.312 10.845 1.00 91.50 174 VAL A CA 1
ATOM 1390 C C . VAL A 1 174 ? -14.692 9.572 11.547 1.00 91.50 174 VAL A C 1
ATOM 1392 O O . VAL A 1 174 ? -14.750 10.358 12.486 1.00 91.50 174 VAL A O 1
ATOM 1395 N N . SER A 1 175 ? -15.742 8.872 11.130 1.00 93.06 175 SER A N 1
ATOM 1396 C CA . SER A 1 175 ? -17.017 8.826 11.845 1.00 93.06 175 SER A CA 1
ATOM 1397 C C . SER A 1 175 ? -17.169 7.467 12.524 1.00 93.06 175 SER A C 1
ATOM 1399 O O . SER A 1 175 ? -16.929 6.425 11.902 1.00 93.06 175 SER A O 1
ATOM 1401 N N . VAL A 1 176 ? -17.509 7.490 13.812 1.00 93.94 176 VAL A N 1
ATOM 1402 C CA . VAL A 1 176 ? -17.710 6.309 14.657 1.00 93.94 176 VAL A CA 1
ATOM 1403 C C . VAL A 1 176 ? -19.110 6.380 15.259 1.00 93.94 176 VAL A C 1
ATOM 1405 O O . VAL A 1 176 ? -19.378 7.278 16.050 1.00 93.94 176 VAL A O 1
ATOM 1408 N N . ASP A 1 177 ? -19.959 5.413 14.923 1.00 94.44 177 ASP A N 1
ATOM 1409 C CA . ASP A 1 177 ? -21.295 5.239 15.505 1.00 94.44 177 ASP A CA 1
ATOM 1410 C C . ASP A 1 177 ? -21.282 3.998 16.411 1.00 94.44 177 ASP A C 1
ATOM 1412 O O . ASP A 1 177 ? -20.821 2.909 16.026 1.00 94.44 177 ASP A O 1
ATOM 1416 N N . LEU A 1 178 ? -21.720 4.188 17.659 1.00 93.50 178 LEU A N 1
ATOM 1417 C CA . LEU A 1 178 ? -21.713 3.167 18.700 1.00 93.50 178 LEU A CA 1
ATOM 1418 C C . LEU A 1 178 ? -23.118 2.884 19.247 1.00 93.50 178 LEU A C 1
ATOM 1420 O O . LEU A 1 178 ? -23.972 3.767 19.341 1.00 93.50 178 LEU A O 1
ATOM 1424 N N . PRO A 1 179 ? -23.362 1.659 19.752 1.00 92.56 179 PRO A N 1
ATOM 1425 C CA . PRO A 1 179 ? -24.591 1.360 20.472 1.00 92.56 179 PRO A CA 1
ATOM 1426 C C . PRO A 1 179 ? -24.787 2.306 21.663 1.00 92.56 179 PRO A C 1
ATOM 1428 O O . PRO A 1 179 ? -23.855 2.585 22.415 1.00 92.56 179 PRO A O 1
ATOM 1431 N N . LYS A 1 180 ? 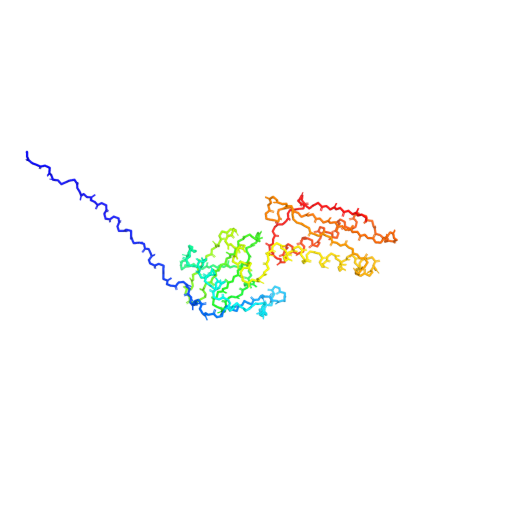-26.028 2.750 21.891 1.00 88.88 180 LYS A N 1
ATOM 1432 C CA . LYS A 1 180 ? -26.375 3.742 22.933 1.00 88.88 180 LYS A CA 1
ATOM 1433 C C . LYS A 1 180 ? -25.990 3.343 24.359 1.00 88.88 180 LYS A C 1
ATOM 1435 O O . LYS A 1 180 ? -25.950 4.189 25.248 1.00 88.88 180 LYS A O 1
ATOM 1440 N N . ASP A 1 181 ? -25.806 2.054 24.609 1.00 88.38 181 ASP A N 1
ATOM 1441 C CA . ASP A 1 181 ? -25.418 1.487 25.896 1.00 88.38 181 ASP A CA 1
ATOM 1442 C C . ASP A 1 181 ? -23.903 1.252 26.031 1.00 88.38 181 ASP A C 1
ATOM 1444 O O . ASP A 1 181 ? -23.452 0.756 27.071 1.00 88.38 181 ASP A O 1
ATOM 1448 N N . ALA A 1 182 ? -23.109 1.643 25.028 1.00 89.56 182 ALA A N 1
ATOM 1449 C CA . ALA A 1 182 ? -21.657 1.572 25.064 1.00 89.56 182 ALA A CA 1
ATOM 1450 C C . ALA A 1 182 ? -21.098 2.400 26.233 1.00 89.56 182 ALA A C 1
ATOM 1452 O O . ALA A 1 182 ? -21.354 3.593 26.386 1.00 89.56 182 ALA A O 1
ATOM 1453 N N . LYS A 1 183 ? -20.301 1.749 27.085 1.00 88.50 183 LYS A N 1
ATOM 1454 C CA . LYS A 1 183 ? -19.669 2.370 28.259 1.00 88.50 183 LYS A CA 1
ATOM 1455 C C . LYS A 1 183 ? -18.258 2.836 27.930 1.00 88.50 183 LYS A C 1
ATOM 1457 O O . LYS A 1 183 ? -17.293 2.359 28.523 1.00 88.50 183 LYS A O 1
ATOM 1462 N N . ILE A 1 184 ? -18.146 3.731 26.961 1.00 91.12 184 ILE A N 1
ATOM 1463 C CA . ILE A 1 184 ? -16.878 4.325 26.549 1.00 91.12 184 ILE A CA 1
ATOM 1464 C C . ILE A 1 184 ? -17.075 5.825 26.382 1.00 91.12 184 ILE A C 1
ATOM 1466 O O . ILE A 1 184 ? -18.083 6.270 25.841 1.00 91.12 184 ILE A O 1
ATOM 1470 N N . ASP A 1 185 ? -16.147 6.607 26.917 1.00 92.69 185 ASP A N 1
ATOM 1471 C CA . ASP A 1 185 ? -16.167 8.049 26.741 1.00 92.69 185 ASP A CA 1
ATOM 1472 C C . ASP A 1 185 ? -15.511 8.447 25.413 1.00 92.69 185 ASP A C 1
ATOM 1474 O O . ASP A 1 185 ? -14.627 7.766 24.885 1.00 92.69 185 ASP A O 1
ATOM 1478 N N . GLU A 1 186 ? -15.937 9.593 24.895 1.00 92.94 186 GLU A N 1
ATOM 1479 C CA . GLU A 1 186 ? -15.463 10.159 23.636 1.00 92.94 186 GLU A CA 1
ATOM 1480 C C . GLU A 1 186 ? -13.936 10.358 23.602 1.00 92.94 186 GLU A C 1
ATOM 1482 O O . GLU A 1 186 ? -13.306 10.074 22.583 1.00 92.94 186 GLU A O 1
ATOM 1487 N N . ALA A 1 187 ? -13.303 10.761 24.712 1.00 93.62 187 ALA A N 1
ATOM 1488 C CA . ALA A 1 187 ? -11.855 10.974 24.740 1.00 93.62 187 ALA A CA 1
ATOM 1489 C C . ALA A 1 187 ? -11.081 9.657 24.558 1.00 93.62 187 ALA A C 1
ATOM 1491 O O . ALA A 1 187 ? -10.059 9.624 23.866 1.00 93.62 187 ALA A O 1
ATOM 1492 N N . THR A 1 188 ? -11.592 8.556 25.114 1.00 93.44 188 THR A N 1
ATOM 1493 C CA . THR A 1 188 ? -11.041 7.218 24.872 1.00 93.44 188 THR A CA 1
ATOM 1494 C C . THR A 1 188 ? -11.148 6.832 23.393 1.00 93.44 188 THR A C 1
ATOM 1496 O O . THR A 1 188 ? -10.163 6.358 22.824 1.00 93.44 188 THR A O 1
ATOM 1499 N N . ILE A 1 189 ? -12.286 7.082 22.731 1.00 93.62 189 ILE A N 1
ATOM 1500 C CA . ILE A 1 189 ? -12.455 6.800 21.291 1.00 93.62 189 ILE A CA 1
ATOM 1501 C C . ILE A 1 189 ? -11.478 7.634 20.460 1.00 93.62 189 ILE A C 1
ATOM 1503 O O . ILE A 1 189 ? -10.753 7.078 19.636 1.00 93.62 189 ILE A O 1
ATOM 1507 N N . GLN A 1 190 ? -11.387 8.942 20.713 1.00 93.44 190 GLN A N 1
ATOM 1508 C CA . GLN A 1 190 ? -10.455 9.823 20.004 1.00 93.44 190 GLN A CA 1
ATOM 1509 C C . GLN A 1 190 ? -9.002 9.341 20.143 1.00 93.44 190 GLN A C 1
ATOM 1511 O O . GLN A 1 190 ? -8.249 9.329 19.166 1.00 93.44 190 GLN A O 1
ATOM 1516 N N . GLN A 1 191 ? -8.602 8.883 21.334 1.00 94.19 191 GLN A N 1
ATOM 1517 C CA . GLN A 1 191 ? -7.261 8.343 21.552 1.00 94.19 191 GLN A CA 1
ATOM 1518 C C . GLN A 1 191 ? -7.029 7.030 20.793 1.00 94.19 191 GLN A C 1
ATOM 1520 O O . GLN A 1 191 ? -5.938 6.822 20.255 1.00 94.19 191 GLN A O 1
ATOM 1525 N N . ILE A 1 192 ? -8.030 6.143 20.734 1.00 94.31 192 ILE A N 1
ATOM 1526 C CA . ILE A 1 192 ? -7.967 4.919 19.924 1.00 94.31 192 ILE A CA 1
ATOM 1527 C C . ILE A 1 192 ? -7.773 5.283 18.455 1.00 94.31 192 ILE A C 1
ATOM 1529 O O . ILE A 1 192 ? -6.863 4.747 17.824 1.00 94.31 192 ILE A O 1
ATOM 1533 N N . VAL A 1 193 ? -8.567 6.226 17.941 1.00 93.75 193 VAL A N 1
ATOM 1534 C CA . VAL A 1 193 ? -8.498 6.670 16.547 1.00 93.75 193 VAL A CA 1
ATOM 1535 C C . VAL A 1 193 ? -7.103 7.171 16.192 1.00 93.75 193 VAL A C 1
ATOM 1537 O O . VAL A 1 193 ? -6.464 6.625 15.291 1.00 93.75 193 VAL A O 1
ATOM 1540 N N . LYS A 1 194 ? -6.570 8.122 16.966 1.00 92.94 194 LYS A N 1
ATOM 1541 C CA . LYS A 1 194 ? -5.220 8.667 16.752 1.00 92.94 194 LYS A CA 1
ATOM 1542 C C . LYS A 1 194 ? -4.134 7.597 16.829 1.00 92.94 194 LYS A C 1
ATOM 1544 O O . LYS A 1 194 ? -3.235 7.560 15.991 1.00 92.94 194 LYS A O 1
ATOM 1549 N N . ASN A 1 195 ? -4.223 6.695 17.808 1.00 93.19 195 ASN A N 1
ATOM 1550 C CA . ASN A 1 195 ? -3.249 5.618 17.968 1.00 93.19 195 ASN A CA 1
ATOM 1551 C C . ASN A 1 195 ? -3.240 4.673 16.766 1.00 93.19 195 ASN A C 1
ATOM 1553 O O . ASN A 1 195 ? -2.162 4.304 16.301 1.00 93.19 195 ASN A O 1
ATOM 1557 N N . ILE A 1 196 ? -4.417 4.277 16.280 1.00 93.06 196 ILE A N 1
ATOM 1558 C CA . ILE A 1 196 ? -4.541 3.344 15.160 1.00 93.06 196 ILE A CA 1
ATOM 1559 C C . ILE A 1 196 ? -4.094 3.989 13.861 1.00 93.06 196 ILE A C 1
ATOM 1561 O O . ILE A 1 196 ? -3.302 3.375 13.151 1.00 93.06 196 ILE A O 1
ATOM 1565 N N . ILE A 1 197 ? -4.498 5.234 13.597 1.00 90.12 197 ILE A N 1
ATOM 1566 C CA . ILE A 1 197 ? -3.992 5.983 12.445 1.00 90.12 197 ILE A CA 1
ATOM 1567 C C . ILE A 1 197 ? -2.467 6.022 12.503 1.00 90.12 197 ILE A C 1
ATOM 1569 O O . ILE A 1 197 ? -1.826 5.575 11.566 1.00 90.12 197 ILE A O 1
ATOM 1573 N N . ARG A 1 198 ? -1.857 6.397 13.635 1.00 88.81 198 ARG A N 1
ATOM 1574 C CA . ARG A 1 198 ? -0.391 6.401 13.781 1.00 88.81 198 ARG A CA 1
ATOM 1575 C C . ARG A 1 198 ? 0.255 5.037 13.506 1.00 88.81 198 ARG A C 1
ATOM 1577 O O . ARG A 1 198 ? 1.326 4.983 12.905 1.00 88.81 198 ARG A O 1
ATOM 1584 N N . ILE A 1 199 ? -0.354 3.945 13.972 1.00 88.56 199 ILE A N 1
ATOM 1585 C CA . ILE A 1 199 ? 0.149 2.579 13.760 1.00 88.56 199 ILE A CA 1
ATOM 1586 C C . ILE A 1 199 ? 0.088 2.206 12.278 1.00 88.56 199 ILE A C 1
ATOM 1588 O O . ILE A 1 199 ? 1.097 1.758 11.734 1.00 88.56 199 ILE A O 1
ATOM 1592 N N . VAL A 1 200 ? -1.063 2.408 11.632 1.00 84.44 200 VAL A N 1
ATOM 1593 C CA . VAL A 1 200 ? -1.256 2.092 10.212 1.00 84.44 200 VAL A CA 1
ATOM 1594 C C . VAL A 1 200 ? -0.369 2.983 9.351 1.00 84.44 200 VAL A C 1
ATOM 1596 O O . VAL A 1 200 ? 0.370 2.462 8.531 1.00 84.44 200 VAL A O 1
ATOM 1599 N N . SER A 1 201 ? -0.324 4.288 9.614 1.00 81.69 201 SER A N 1
ATOM 1600 C CA . SER A 1 201 ? 0.581 5.240 8.964 1.00 81.69 201 SER A CA 1
ATOM 1601 C C . SER A 1 201 ? 2.035 4.785 9.019 1.00 81.69 201 SER A C 1
ATOM 1603 O O . SER A 1 201 ? 2.711 4.767 8.000 1.00 81.69 201 SER A O 1
ATOM 1605 N N . LYS A 1 202 ? 2.524 4.352 10.189 1.00 80.00 202 LYS A N 1
ATOM 1606 C CA . LYS A 1 202 ? 3.894 3.840 10.312 1.00 80.00 202 LYS A CA 1
ATOM 1607 C C . LYS A 1 202 ? 4.096 2.551 9.507 1.00 80.00 202 LYS A C 1
ATOM 1609 O O . LYS A 1 202 ? 5.144 2.393 8.893 1.00 80.00 202 LYS A O 1
ATOM 1614 N N . LYS A 1 203 ? 3.125 1.633 9.536 1.00 77.56 203 LYS A N 1
ATOM 1615 C CA . LYS A 1 203 ? 3.195 0.345 8.827 1.00 77.56 203 LYS A CA 1
ATOM 1616 C C . LYS A 1 203 ? 3.185 0.525 7.309 1.00 77.56 203 LYS A C 1
ATOM 1618 O O . LYS A 1 203 ? 4.008 -0.072 6.634 1.00 77.56 203 LYS A O 1
ATOM 1623 N N . GLU A 1 204 ? 2.292 1.368 6.805 1.00 73.00 204 GLU A N 1
ATOM 1624 C CA . GLU A 1 204 ? 2.129 1.669 5.375 1.00 73.00 204 GLU A CA 1
ATOM 1625 C C . GLU A 1 204 ? 3.072 2.784 4.898 1.00 73.00 204 GLU A C 1
ATOM 1627 O O . GLU A 1 204 ? 3.007 3.238 3.757 1.00 73.00 204 GLU A O 1
ATOM 1632 N N . ASN A 1 205 ? 3.945 3.249 5.794 1.00 66.75 205 ASN A N 1
ATOM 1633 C CA . ASN A 1 205 ? 4.911 4.309 5.569 1.00 66.75 205 ASN A CA 1
ATOM 1634 C C . ASN A 1 205 ? 4.311 5.658 5.133 1.00 66.75 205 ASN A C 1
ATOM 1636 O O . ASN A 1 205 ? 4.983 6.459 4.494 1.00 66.75 205 ASN A O 1
ATOM 1640 N N . VAL A 1 206 ? 3.050 5.934 5.474 1.00 70.81 206 VAL A N 1
ATOM 1641 C CA . VAL A 1 206 ? 2.327 7.166 5.130 1.00 70.81 206 VAL A CA 1
ATOM 1642 C C . VAL A 1 206 ? 2.497 8.215 6.221 1.00 70.81 206 VAL A C 1
ATOM 1644 O O . VAL A 1 206 ? 2.381 7.932 7.410 1.00 70.81 206 VAL A O 1
ATOM 1647 N N . THR A 1 207 ? 2.740 9.468 5.833 1.00 74.62 207 THR A N 1
ATOM 1648 C CA . THR A 1 207 ? 2.700 10.591 6.780 1.00 74.62 207 THR A CA 1
ATOM 1649 C C . THR A 1 207 ? 1.289 11.168 6.851 1.00 74.62 207 THR A C 1
ATOM 1651 O O . THR A 1 207 ? 0.846 11.812 5.907 1.00 74.62 207 THR A O 1
ATOM 1654 N N . ILE A 1 208 ? 0.616 10.976 7.988 1.00 77.69 208 ILE A N 1
ATOM 1655 C CA . ILE A 1 208 ? -0.662 11.622 8.321 1.00 77.69 208 ILE A CA 1
ATOM 1656 C C . ILE A 1 208 ? -0.435 12.489 9.558 1.00 77.69 208 ILE A C 1
ATOM 1658 O O . ILE A 1 208 ? 0.042 11.992 10.582 1.00 77.69 208 ILE A O 1
ATOM 1662 N N . SER A 1 209 ? -0.743 13.778 9.445 1.00 80.12 209 SER A N 1
ATOM 1663 C CA . SER A 1 209 ? -0.624 14.723 10.554 1.00 80.12 209 SER A CA 1
ATOM 1664 C C . SER A 1 209 ? -1.827 14.624 11.484 1.00 80.12 209 SER A C 1
ATOM 1666 O O . SER A 1 209 ? -2.954 14.504 11.012 1.00 80.12 209 SER A O 1
ATOM 1668 N N . GLU A 1 210 ? -1.615 14.698 12.800 1.00 80.50 210 GLU A N 1
ATOM 1669 C CA . GLU A 1 210 ? -2.724 14.616 13.765 1.00 80.50 210 GLU A CA 1
ATOM 1670 C C . GLU A 1 210 ? -3.693 15.796 13.642 1.00 80.50 210 GLU A C 1
ATOM 1672 O O . GLU A 1 210 ? -4.883 15.637 13.901 1.00 80.50 210 GLU A O 1
ATOM 1677 N N . GLU A 1 211 ? -3.201 16.968 13.234 1.00 82.19 211 GLU A N 1
ATOM 1678 C CA . GLU A 1 211 ? -4.019 18.153 12.970 1.00 82.19 211 GLU A CA 1
ATOM 1679 C C . GLU A 1 211 ? -4.952 18.007 11.762 1.00 82.19 211 GLU A C 1
ATOM 1681 O O . GLU A 1 211 ? -5.873 18.806 11.619 1.00 82.19 211 GLU A O 1
ATOM 1686 N N . ASN A 1 212 ? -4.742 16.983 10.935 1.00 82.25 212 ASN A N 1
ATOM 1687 C CA . ASN A 1 212 ? -5.544 16.715 9.749 1.00 82.25 212 ASN A CA 1
ATOM 1688 C C . ASN A 1 212 ? -6.548 15.565 9.951 1.00 82.25 212 ASN A C 1
ATOM 1690 O O . ASN A 1 212 ? -7.129 15.068 8.985 1.00 82.25 212 ASN A O 1
ATOM 1694 N N . ILE A 1 213 ? -6.714 15.092 11.189 1.00 84.81 213 ILE A N 1
ATOM 1695 C CA . ILE A 1 213 ? -7.673 14.039 11.523 1.00 84.81 213 ILE A CA 1
ATOM 1696 C C . ILE A 1 213 ? -8.918 14.701 12.107 1.00 84.81 213 ILE A C 1
ATOM 1698 O O . ILE A 1 213 ? -8.889 15.202 13.235 1.00 84.81 213 ILE A O 1
ATOM 1702 N N . GLU A 1 214 ? -10.018 14.661 11.363 1.00 88.19 214 GLU A N 1
ATOM 1703 C CA . GLU A 1 214 ? -11.334 15.042 11.863 1.00 88.19 214 GLU A CA 1
ATOM 1704 C C . GLU A 1 214 ? -12.050 13.794 12.390 1.00 88.19 214 GLU A C 1
ATOM 1706 O O . GLU A 1 214 ? -12.121 12.764 11.719 1.00 88.19 214 GLU A O 1
ATOM 1711 N N . ILE A 1 215 ? -12.540 13.858 13.631 1.00 89.81 215 ILE A N 1
ATOM 1712 C CA . ILE A 1 215 ? -13.203 12.731 14.294 1.00 89.81 215 ILE A CA 1
ATOM 1713 C C . ILE A 1 215 ? -14.607 13.164 14.695 1.00 89.81 215 ILE A C 1
ATOM 1715 O O . ILE A 1 215 ? -14.769 14.117 15.455 1.00 89.81 215 ILE A O 1
ATOM 1719 N N . ILE A 1 216 ? -15.599 12.424 14.214 1.00 89.44 216 ILE A N 1
ATOM 1720 C CA . ILE A 1 216 ? -17.014 12.578 14.541 1.00 89.44 216 ILE A CA 1
ATOM 1721 C C . ILE A 1 216 ? -17.450 11.313 15.283 1.00 89.44 216 ILE A C 1
ATOM 1723 O O . ILE A 1 216 ? -17.177 10.199 14.835 1.00 89.44 216 ILE A O 1
ATOM 1727 N N . ILE A 1 217 ? -18.077 11.478 16.445 1.00 88.06 217 ILE A N 1
ATOM 1728 C CA . ILE A 1 217 ? -18.575 10.372 17.268 1.00 88.06 217 ILE A CA 1
ATOM 1729 C C . ILE A 1 217 ? -20.059 10.626 17.504 1.00 88.06 217 ILE A C 1
ATOM 1731 O O . ILE A 1 217 ? -20.406 11.663 18.076 1.00 88.06 217 ILE A O 1
ATOM 1735 N N . ASP A 1 218 ? -20.892 9.692 17.054 1.00 82.19 218 ASP A N 1
ATOM 1736 C CA . ASP A 1 218 ? -22.357 9.762 17.116 1.00 82.19 218 ASP A CA 1
ATOM 1737 C C . ASP A 1 218 ? -22.949 8.715 18.080 1.00 82.19 218 ASP A C 1
ATOM 1739 O O . ASP A 1 218 ? -22.360 7.614 18.224 1.00 82.19 218 ASP A O 1
#

Sequence (218 aa):
MKKLIFLIIILLSISGCSQKDVVNFNKNSTLVIEERVGDESSNDYVVINKIEDDKIVQKVMDIFKSARWETNIDVSLEHEPDYKLNYNYLIWITPKGKNLEIINRDISIYVKLPEEVSSELFELMTGTDFILNVLNQIKYELIASIAKQTGLEKDSIEIMVGSGSDSFGENIDVSVDLPKDAKIDEATIQQIVKNIIRIVSKKENVTISEENIEIIID

Secondary structure (DSSP, 8-state):
--------------------------TTPPEEEEEEESSTT--EEEEEEEE--HHHHHHHHHHHHHS--EES-----SSS-SEEETTTEEEEE-TTSS-EEEEETTTTEEEE--HHHHHHHHHHHHSS-HHHHHHHHHHHHHHHHHHHHH---GGG-EEEEEE-TTSTTSSEEEEEE--TT----HHHHHHHHHHHHHHHHHHTT----GGGEEEEE-

Foldseek 3Di:
DDDDDPDPPDPPVPPVPPPDQQDPDALQDKKWKWFFDDDQPDPDTDTQDIDRHSVLSVLLSVLRVVFDKDAPDPDDDPGFARMDIPNQWGWHQDLANQWIWIARNVRGIITIDGRVSRQVNVCSRNVDRLLVVLQVQLVVQLLVVLCVVQVDDSVQKDWDWDADPPDDRAAIEIEIEHDPPGPDDPVRSLVSSVVSNVVSCNVSSHDYDPVRYHYHYD

Radius of gyration: 23.7 Å; chains: 1; bounding box: 60×53×80 Å

pLDDT: mean 83.87, std 14.56, range [38.78, 97.38]

Organism: NCBI:txid2763055